Protein 1ZCB (pdb70)

Sequence (318 aa):
ARLVKILLLGAGESGKSTFLKQMRIIHGQDFDQRAREEFRPTIYSNVIKGMRVLVDAREKLHIPWGDNKNQLHGDKLMAFDTRAPMAAQGMVETRVFLQYLPAIRALWEDSGIQNAYDRRREFQLGESVKYFLDNLDKLGVPDYIPSQQDILLARRPTKGIHEYDFEIKNVPFKMVDVGGWFECFDSVTSILFLVSSSEFDQVLMEDRQTNRLTESLNIFETIVNNRVFSNVSIILFLNKTDLLEEKVQVVSIKDYFLEFEGDPHCLRDVQKFLVECFRGKRRDQQPLYHHFTTAINTENIRLVFRDVKDTILHDNLK

B-factor: mean 56.47, std 12.6, range [29.19, 101.01]

Radius of gyration: 20.99 Å; Cα contacts (8 Å, |Δi|>4): 479; chains: 1; bounding box: 66×38×45 Å

Organism: Mus musculus (NCBI:txid10090)

GO terms:
  GO:0007188 adenylate cyclase-modulating G protein-coupled receptor signaling pathway (P, IMP)
  GO:0035556 intracellular signal transduction (P, IDA)
  GO:0005634 nucleus (C, IDA)
  GO:0005737 cytoplasm (C, IDA)
  GO:0030154 cell differentiation (P, IDA)
  GO:0007266 Rho protein signal transduction (P, IDA)
  GO:0008360 regulation of cell shape (P, IDA)
  GO:0001701 in utero embryonic development (P, IGI)
  GO:0003924 GTPase activity (F, TAS)
  GO:0005834 heterotrimeric G-protein complex (C, TAS)
  GO:0007186 G protein-coupled receptor signaling pathway (P, TAS)
  GO:0007189 adenylate cyclase-activating G protein-coupled receptor signaling pathway (P, IGI)
  GO:0008217 regulation of blood pressure (P, IGI)
  GO:0001525 angiogenesis (P, IMP)
  GO:0001569 branching involved in blood vessel morphogenesis (P, IMP)
  GO:0030334 regulation of cell migration (P, IMP)
  GO:0030168 platelet activation (P, IMP)
  GO:0005886 plasma membrane (C, TAS)
  GO:0005515 protein binding (F, IPI)
  GO:0098794 postsynapse (C, IDA)

Nearest PDB structures (foldseek):
  1zcb-assembly1_A  TM=1.003E+00  e=1.416E-58  Mus musculus
  3cx6-assembly1_A  TM=9.635E-01  e=2.643E-49  Mus musculus
  3cx7-assembly1_A  TM=9.583E-01  e=1.160E-48  unclassified
  2ihb-assembly1_A  TM=9.094E-01  e=1.292E-29  Homo sapiens
  2xtz-assembly1_A  TM=8.630E-01  e=1.592E-22  Arabidopsis thaliana

Structure (mmCIF, N/CA/C/O backbone):
data_1ZCB
#
_entry.id   1ZCB
#
_cell.length_a   67.391
_cell.length_b   67.391
_cell.length_c   175.159
_cell.angle_alpha   90.00
_cell.angle_beta   90.00
_cell.angle_gamma   90.00
#
_symmetry.space_group_name_H-M   'P 43 21 2'
#
loop_
_entity.id
_entity.type
_entity.pdbx_description
1 polymer 'G alpha i/13'
2 non-polymer "GUANOSINE-5'-DIPHOSPHATE"
3 water water
#
loop_
_atom_site.group_PDB
_atom_site.id
_atom_site.type_symbol
_atom_site.label_atom_id
_atom_site.label_alt_id
_atom_site.label_comp_id
_atom_site.label_asym_id
_atom_site.label_entity_id
_atom_site.label_seq_id
_atom_site.pdbx_PDB_ins_code
_atom_site.Cartn_x
_atom_site.Cartn_y
_atom_site.Cartn_z
_atom_site.occupancy
_atom_site.B_iso_or_equiv
_atom_site.auth_seq_id
_atom_site.auth_comp_id
_atom_site.auth_asym_id
_atom_site.auth_atom_id
_atom_site.pdbx_PDB_model_num
ATOM 1 N N . ALA A 1 31 ? -55.369 -2.728 36.394 1.00 61.18 46 ALA A N 1
ATOM 2 C CA . ALA A 1 31 ? -56.584 -2.646 35.524 1.00 61.01 46 ALA A CA 1
ATOM 3 C C . ALA A 1 31 ? -56.371 -1.561 34.474 1.00 60.52 46 ALA A C 1
ATOM 4 O O . ALA A 1 31 ? -56.305 -1.843 33.276 1.00 61.19 46 ALA A O 1
ATOM 6 N N . ARG A 1 32 ? -56.256 -0.320 34.938 1.00 59.38 47 ARG A N 1
ATOM 7 C CA . ARG A 1 32 ? -55.861 0.804 34.100 1.00 58.76 47 ARG A CA 1
ATOM 8 C C . ARG A 1 32 ? -54.398 0.657 33.642 1.00 55.73 47 ARG A C 1
ATOM 9 O O . ARG A 1 32 ? -53.981 1.314 32.689 1.00 56.42 47 ARG A O 1
ATOM 17 N N . LEU A 1 33 ? -53.648 -0.231 34.302 1.00 53.13 48 LEU A N 1
ATOM 18 C CA . LEU A 1 33 ? -52.227 -0.479 34.005 1.00 51.53 48 LEU A CA 1
ATOM 19 C C . LEU A 1 33 ? -51.997 -1.195 32.678 1.00 50.15 48 LEU A C 1
ATOM 20 O O . LEU A 1 33 ? -52.464 -2.321 32.469 1.00 49.34 48 LEU A O 1
ATOM 25 N N . VAL A 1 34 ? -51.246 -0.542 31.799 1.00 49.02 49 VAL A N 1
ATOM 26 C CA . VAL A 1 34 ? -50.849 -1.124 30.529 1.00 46.80 49 VAL A CA 1
ATOM 27 C C . VAL A 1 34 ? -49.447 -1.719 30.669 1.00 46.32 49 VAL A C 1
ATOM 28 O O . VAL A 1 34 ? -48.453 -0.987 30.883 1.00 44.74 49 VAL A O 1
ATOM 32 N N . LYS A 1 35 ? -49.363 -3.044 30.551 1.00 44.86 50 LYS A N 1
ATOM 33 C CA . LYS A 1 35 ? -48.072 -3.736 30.603 1.00 45.81 50 LYS A CA 1
ATOM 34 C C . LYS A 1 35 ? -47.521 -4.118 29.238 1.00 43.97 50 LYS A C 1
ATOM 35 O O . LYS A 1 35 ? -48.097 -4.928 28.499 1.00 42.79 50 LYS A O 1
ATOM 41 N N . ILE A 1 36 ? -46.382 -3.535 28.919 1.00 42.82 51 ILE A N 1
ATOM 42 C CA . ILE A 1 36 ? -45.792 -3.704 27.616 1.00 43.79 51 ILE A CA 1
ATOM 43 C C . ILE A 1 36 ? -44.465 -4.422 27.752 1.00 45.15 51 ILE A C 1
ATOM 44 O O . ILE A 1 36 ? -43.573 -3.945 28.451 1.00 45.56 51 ILE A O 1
ATOM 49 N N . LEU A 1 37 ? -44.298 -5.539 27.041 1.00 44.36 52 LEU A N 1
ATOM 50 C CA . LEU A 1 37 ? -42.972 -6.191 26.942 1.00 45.61 52 LEU A CA 1
ATOM 51 C C . LEU A 1 37 ? -42.207 -5.766 25.716 1.00 48.42 52 LEU A C 1
ATOM 52 O O . LEU A 1 37 ? -42.789 -5.747 24.627 1.00 50.66 52 LEU A O 1
ATOM 57 N N . LEU A 1 38 ? -40.897 -5.526 25.864 1.00 46.72 53 LEU A N 1
ATOM 58 C CA . LEU A 1 38 ? -40.004 -5.341 24.701 1.00 46.34 53 LEU A CA 1
ATOM 59 C C . LEU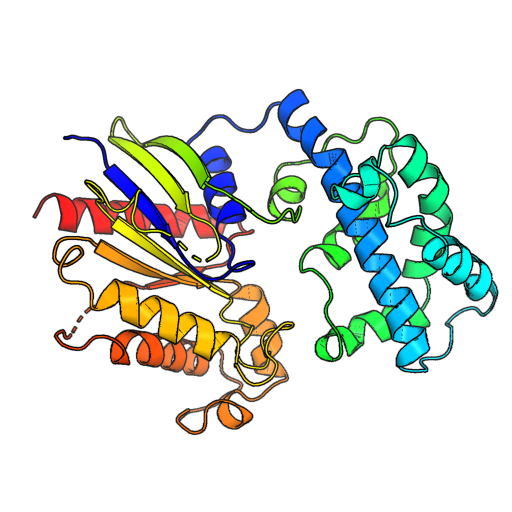 A 1 38 ? -39.191 -6.605 24.459 1.00 46.71 53 LEU A C 1
ATOM 60 O O . LEU A 1 38 ? -38.456 -7.079 25.344 1.00 46.39 53 LEU A O 1
ATOM 65 N N . LEU A 1 39 ? -39.342 -7.142 23.253 1.00 46.78 54 LEU A N 1
ATOM 66 C CA . LEU A 1 39 ? -38.759 -8.431 22.869 1.00 46.08 54 LEU A CA 1
ATOM 67 C C . LEU A 1 39 ? -37.981 -8.197 21.571 1.00 45.79 54 LEU A C 1
ATOM 68 O O . LEU A 1 39 ? -38.203 -7.221 20.875 1.00 45.91 54 LEU A O 1
ATOM 73 N N . GLY A 1 40 ? -37.045 -9.074 21.268 1.00 44.97 55 GLY A N 1
ATOM 74 C CA . GLY A 1 40 ? -36.256 -8.937 20.056 1.00 45.49 55 GLY A CA 1
ATOM 75 C C . GLY A 1 40 ? -34.814 -9.318 20.365 1.00 48.28 55 GLY A C 1
ATOM 76 O O . GLY A 1 40 ? -34.392 -9.295 21.535 1.00 48.71 55 GLY A O 1
ATOM 77 N N . ALA A 1 41 ? -34.050 -9.642 19.326 1.00 45.34 56 ALA A N 1
ATOM 78 C CA . ALA A 1 41 ? -32.722 -10.201 19.507 1.00 47.81 56 ALA A CA 1
ATOM 79 C C . ALA A 1 41 ? -31.836 -9.126 20.138 1.00 47.44 56 ALA A C 1
ATOM 80 O O . ALA A 1 41 ? -32.243 -7.949 20.156 1.00 47.85 56 ALA A O 1
ATOM 82 N N . GLY A 1 42 ? -30.650 -9.478 20.657 1.00 46.30 57 GLY A N 1
ATOM 83 C CA . GLY A 1 42 ? -29.751 -8.425 21.217 1.00 46.58 57 GLY A CA 1
ATOM 84 C C . GLY A 1 42 ? -29.372 -7.406 20.164 1.00 46.46 57 GLY A C 1
ATOM 85 O O . GLY A 1 42 ? -29.352 -7.731 18.981 1.00 46.37 57 GLY A O 1
ATOM 86 N N . GLU A 1 43 ? -29.032 -6.185 20.589 1.00 46.45 58 GLU A N 1
ATOM 87 C CA . GLU A 1 43 ? -28.682 -5.091 19.693 1.00 52.68 58 GLU A CA 1
ATOM 88 C C . GLU A 1 43 ? -29.804 -4.609 18.777 1.00 50.75 58 GLU A C 1
ATOM 89 O O . GLU A 1 43 ? -29.534 -3.869 17.846 1.00 52.03 58 GLU A O 1
ATOM 95 N N . SER A 1 44 ? -31.046 -4.988 19.064 1.00 48.93 59 SER A N 1
ATOM 96 C CA . SER A 1 44 ? -32.176 -4.568 18.237 1.00 47.00 59 SER A CA 1
ATOM 97 C C . SER A 1 44 ? -32.761 -3.218 18.595 1.00 47.39 59 SER A C 1
ATOM 98 O O . SER A 1 44 ? -33.540 -2.680 17.806 1.00 44.29 59 SER A O 1
ATOM 101 N N . GLY A 1 45 ? -32.342 -2.632 19.733 1.00 48.34 60 GLY A N 1
ATOM 102 C CA . GLY A 1 45 ? -32.761 -1.278 20.148 1.00 45.23 60 GLY A CA 1
ATOM 103 C C . GLY A 1 45 ? -33.697 -1.211 21.358 1.00 45.03 60 GLY A C 1
ATOM 104 O O . GLY A 1 45 ? -34.280 -0.202 21.597 1.00 44.57 60 GLY A O 1
ATOM 105 N N . LYS A 1 46 ? -33.805 -2.278 22.139 1.00 44.24 61 LYS A N 1
ATOM 106 C CA . LYS A 1 46 ? -34.717 -2.365 23.295 1.00 42.99 61 LYS A CA 1
ATOM 107 C C . LYS A 1 46 ? -34.334 -1.444 24.443 1.00 43.64 61 LYS A C 1
ATOM 108 O O . LYS A 1 46 ? -35.124 -0.597 24.877 1.00 43.30 61 LYS A O 1
ATOM 114 N N . SER A 1 47 ? -33.119 -1.565 24.931 1.00 43.42 62 SER A N 1
ATOM 115 C CA . SER A 1 47 ? -32.622 -0.573 25.903 1.00 42.78 62 SER A CA 1
ATOM 116 C C . SER A 1 47 ? -32.790 0.856 25.488 1.00 44.19 62 SER A C 1
ATOM 117 O O . SER A 1 47 ? -33.147 1.693 26.329 1.00 43.08 62 SER A O 1
ATOM 121 N N . THR A 1 48 ? -32.501 1.151 24.214 1.00 44.85 63 THR A N 1
ATOM 122 C CA . THR A 1 48 ? -32.621 2.531 23.658 1.00 43.41 63 THR A CA 1
ATOM 123 C C . THR A 1 48 ? -34.071 2.971 23.657 1.00 43.07 63 THR A C 1
ATOM 124 O O . THR A 1 48 ? -34.391 4.124 24.012 1.00 41.06 63 THR A O 1
ATOM 128 N N . PHE A 1 49 ? -34.977 2.074 23.255 1.00 41.19 64 PHE A N 1
ATOM 129 C CA . PHE A 1 49 ? -36.414 2.404 23.360 1.00 43.61 64 PHE A CA 1
ATOM 130 C C . PHE A 1 49 ? -36.876 2.739 24.789 1.00 43.68 64 PHE A C 1
ATOM 131 O O . PHE A 1 49 ? -37.595 3.728 25.010 1.00 44.38 64 PHE A O 1
ATOM 139 N N . LEU A 1 50 ? -36.497 1.926 25.767 1.00 43.04 65 LEU A N 1
ATOM 140 C CA . LEU A 1 50 ? -36.733 2.274 27.190 1.00 43.57 65 LEU A CA 1
ATOM 141 C C . LEU A 1 50 ? -36.159 3.631 27.608 1.00 43.89 65 LEU A C 1
ATOM 142 O O . LEU A 1 50 ? -36.817 4.410 28.312 1.00 45.44 65 LEU A O 1
ATOM 147 N N . LYS A 1 51 ? -34.941 3.952 27.183 1.00 44.54 66 LYS A N 1
ATOM 148 C CA . LYS A 1 51 ? -34.429 5.299 27.482 1.00 43.00 66 LYS A CA 1
ATOM 149 C C . LYS A 1 51 ? -35.295 6.383 26.875 1.00 42.79 66 LYS A C 1
ATOM 150 O O . LYS A 1 51 ? -35.478 7.445 27.490 1.00 43.43 66 LYS A O 1
ATOM 156 N N . GLN A 1 52 ? -35.783 6.174 25.652 1.00 39.94 67 GLN A N 1
ATOM 157 C CA . GLN A 1 52 ? -36.654 7.193 25.017 1.00 42.45 67 GLN A CA 1
ATOM 158 C C . GLN A 1 52 ? -37.936 7.395 25.818 1.00 41.44 67 GLN A C 1
ATOM 159 O O . GLN A 1 52 ? -38.449 8.501 25.911 1.00 45.17 67 GLN A O 1
ATOM 165 N N . MET A 1 53 ? -38.496 6.321 26.380 1.00 42.43 68 MET A N 1
ATOM 166 C CA . MET A 1 53 ? -39.697 6.465 27.240 1.00 42.55 68 MET A CA 1
ATOM 167 C C . MET A 1 53 ? -39.431 7.339 28.444 1.00 41.71 68 MET A C 1
ATOM 168 O O . MET A 1 53 ? -40.235 8.211 28.797 1.00 43.14 68 MET A O 1
ATOM 173 N N . ARG A 1 54 ? -38.297 7.114 29.095 1.00 43.65 69 ARG A N 1
ATOM 174 C CA . ARG A 1 54 ? -37.849 7.991 30.192 1.00 44.68 69 ARG A CA 1
ATOM 175 C C . ARG A 1 54 ? -37.709 9.423 29.723 1.00 45.13 69 ARG A C 1
ATOM 176 O O . ARG A 1 54 ? -38.220 10.370 30.397 1.00 43.54 69 ARG A O 1
ATOM 184 N N . ILE A 1 55 ? -37.059 9.613 28.563 1.00 43.78 70 ILE A N 1
ATOM 185 C CA . ILE A 1 55 ? -36.932 10.983 27.997 1.00 44.47 70 ILE A CA 1
ATOM 186 C C . ILE A 1 55 ? -38.274 11.609 27.673 1.00 45.79 70 ILE A C 1
ATOM 187 O O . ILE A 1 55 ? -38.535 12.753 28.044 1.00 43.92 70 ILE A O 1
ATOM 192 N N . ILE A 1 56 ? -39.133 10.862 26.987 1.00 46.51 71 ILE A N 1
ATOM 193 C CA . ILE A 1 56 ? -40.376 11.433 26.504 1.00 46.36 71 ILE A CA 1
ATOM 194 C C . ILE A 1 56 ? -41.435 11.606 27.595 1.00 47.01 71 ILE A C 1
ATOM 195 O O . ILE A 1 56 ? -42.032 12.698 27.719 1.00 45.17 71 ILE A O 1
ATOM 200 N N . HIS A 1 57 ? -41.635 10.562 28.399 1.00 45.07 72 HIS A N 1
ATOM 201 C CA . HIS A 1 57 ? -42.728 10.540 29.347 1.00 46.12 72 HIS A CA 1
ATOM 202 C C . HIS A 1 57 ? -42.304 10.419 30.800 1.00 48.39 72 HIS A C 1
ATOM 203 O O . HIS A 1 57 ? -43.161 10.443 31.677 1.00 49.07 72 HIS A O 1
ATOM 210 N N . GLY A 1 58 ? -41.004 10.305 31.081 1.00 49.09 73 GLY A N 1
ATOM 211 C CA . GLY A 1 58 ? -40.558 10.136 32.469 1.00 51.44 73 GLY A CA 1
ATOM 212 C C . GLY A 1 58 ? -39.750 11.284 33.007 1.00 55.49 73 GLY A C 1
ATOM 213 O O . GLY A 1 58 ? -39.866 12.416 32.531 1.00 54.21 73 GLY A O 1
ATOM 214 N N . GLN A 1 59 ? -38.933 11.000 34.018 1.00 60.27 74 GLN A N 1
ATOM 215 C CA . GLN A 1 59 ? -37.960 11.972 34.508 1.00 63.60 74 GLN A CA 1
ATOM 216 C C . GLN A 1 59 ? -36.640 11.797 33.758 1.00 66.14 74 GLN A C 1
ATOM 217 O O . GLN A 1 59 ? -35.895 10.825 33.948 1.00 66.10 74 GLN A O 1
ATOM 223 N N . ASP A 1 60 ? -36.379 12.740 32.868 1.00 68.48 75 ASP A N 1
ATOM 224 C CA . ASP A 1 60 ? -35.084 12.885 32.238 1.00 68.86 75 ASP A CA 1
ATOM 225 C C . ASP A 1 60 ? -33.962 12.640 33.231 1.00 68.64 75 ASP A C 1
ATOM 226 O O . ASP A 1 60 ? -34.021 13.097 34.393 1.00 70.07 75 ASP A O 1
ATOM 231 N N . PHE A 1 61 ? -32.934 11.953 32.756 1.00 65.93 76 PHE A N 1
ATOM 232 C CA . PHE A 1 61 ? -31.730 11.704 33.519 1.00 64.37 76 PHE A CA 1
ATOM 233 C C . PHE A 1 61 ? -31.196 13.036 34.091 1.00 66.22 76 PHE A C 1
ATOM 234 O O . PHE A 1 61 ? -30.989 14.003 33.344 1.00 63.99 76 PHE A O 1
ATOM 242 N N . ASP A 1 62 ? -31.023 13.102 35.414 1.00 68.17 77 ASP A N 1
ATOM 243 C CA . ASP A 1 62 ? -30.368 14.265 36.050 1.00 69.48 77 ASP A CA 1
ATOM 244 C C . ASP A 1 62 ? -28.859 14.076 35.961 1.00 69.34 77 ASP A C 1
ATOM 245 O O . ASP A 1 62 ? -28.393 13.001 35.554 1.00 68.90 77 ASP A O 1
ATOM 250 N N . GLN A 1 63 ? -28.102 15.093 36.367 1.00 69.54 78 GLN A N 1
ATOM 251 C CA . GLN A 1 63 ? -26.648 15.102 36.178 1.00 69.26 78 GLN A CA 1
ATOM 252 C C . GLN A 1 63 ? -25.940 13.831 36.670 1.00 70.13 78 GLN A C 1
ATOM 253 O O . GLN A 1 63 ? -25.104 13.279 35.957 1.00 70.42 78 GLN A O 1
ATOM 259 N N . ARG A 1 64 ? -26.292 13.357 37.864 1.00 70.89 79 ARG A N 1
ATOM 260 C CA . ARG A 1 64 ? -25.728 12.108 38.409 1.00 70.98 79 ARG A CA 1
ATOM 261 C C . ARG A 1 64 ? -26.083 10.868 37.573 1.00 70.81 79 ARG A C 1
ATOM 262 O O . ARG A 1 64 ? -25.264 9.944 37.429 1.00 71.70 79 ARG A O 1
ATOM 270 N N . ALA A 1 65 ? -27.301 10.841 37.031 1.00 68.79 80 ALA A N 1
ATOM 271 C CA . ALA A 1 65 ? -27.742 9.733 36.185 1.00 67.18 80 ALA A CA 1
ATOM 272 C C . ALA A 1 65 ? -26.923 9.698 34.891 1.00 64.99 80 ALA A C 1
ATOM 273 O O . ALA A 1 65 ? -26.427 8.649 34.507 1.00 63.46 80 ALA A O 1
ATOM 275 N N . ARG A 1 66 ? -26.775 10.858 34.246 1.00 63.77 81 ARG A N 1
ATOM 276 C CA . ARG A 1 66 ? -25.970 10.984 33.028 1.00 62.53 81 ARG A CA 1
ATOM 277 C C . ARG A 1 66 ? -24.522 10.625 33.273 1.00 61.74 81 ARG A C 1
ATOM 278 O O . ARG A 1 66 ? -23.931 9.912 32.477 1.00 62.01 81 ARG A O 1
ATOM 286 N N . GLU A 1 67 ? -23.962 11.141 34.369 1.00 60.88 82 GLU A N 1
ATOM 287 C CA . GLU A 1 67 ? -22.615 10.805 34.843 1.00 61.28 82 GLU A CA 1
ATOM 288 C C . GLU A 1 67 ? -22.282 9.340 34.801 1.00 60.79 82 GLU A C 1
ATOM 289 O O . GLU A 1 67 ? -21.174 8.966 34.430 1.00 60.48 82 GLU A O 1
ATOM 295 N N . GLU A 1 68 ? -23.244 8.507 35.201 1.00 61.21 83 GLU A N 1
ATOM 296 C CA . GLU A 1 68 ? -23.035 7.064 35.266 1.00 61.39 83 GLU A CA 1
ATOM 297 C C . GLU A 1 68 ? -22.775 6.447 33.900 1.00 57.90 83 GLU A C 1
ATOM 298 O O . GLU A 1 68 ? -22.213 5.349 33.816 1.00 58.43 83 GLU A O 1
ATOM 304 N N . PHE A 1 69 ? -23.141 7.162 32.833 1.00 55.27 84 PHE A N 1
ATOM 305 C CA . PHE A 1 69 ? -22.930 6.655 31.456 1.00 54.14 84 PHE A CA 1
ATOM 306 C C . PHE A 1 69 ? -21.523 6.907 30.913 1.00 52.34 84 PHE A C 1
ATOM 307 O O . PHE A 1 69 ? -21.055 6.226 29.987 1.00 48.74 84 PHE A O 1
ATOM 315 N N . ARG A 1 70 ? -20.857 7.897 31.499 1.00 50.18 85 ARG A N 1
ATOM 316 C CA . ARG A 1 70 ? -19.538 8.286 31.054 1.00 50.96 85 ARG A CA 1
ATOM 317 C C . ARG A 1 70 ? -18.557 7.100 30.882 1.00 51.89 85 ARG A C 1
ATOM 318 O O . ARG A 1 70 ? -17.902 6.983 29.828 1.00 51.20 85 ARG A O 1
ATOM 326 N N . PRO A 1 71 ? -18.429 6.223 31.915 1.00 53.40 86 PRO A N 1
ATOM 327 C CA . PRO A 1 71 ? -17.564 5.029 31.747 1.00 52.79 86 PRO A CA 1
ATOM 328 C C . PRO A 1 71 ? -17.912 4.144 30.557 1.00 51.19 86 PRO A C 1
ATOM 329 O O . PRO A 1 71 ? -17.016 3.626 29.918 1.00 51.39 86 PRO A O 1
ATOM 333 N N . THR A 1 72 ? -19.194 3.960 30.268 1.00 51.13 87 THR A N 1
ATOM 334 C CA . THR A 1 72 ? -19.628 3.155 29.126 1.00 48.74 87 THR A CA 1
ATOM 335 C C . THR A 1 72 ? -19.269 3.803 27.791 1.00 48.36 87 THR A C 1
ATOM 336 O O . THR A 1 72 ? -1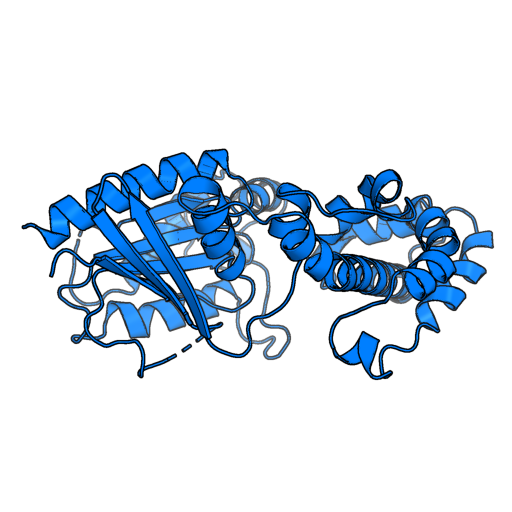8.773 3.143 26.861 1.00 46.27 87 THR A O 1
ATOM 340 N N . ILE A 1 73 ? -19.520 5.116 27.705 1.00 47.76 88 ILE A N 1
ATOM 341 C CA . ILE A 1 73 ? -19.178 5.883 26.519 1.00 46.33 88 ILE A CA 1
ATOM 342 C C . ILE A 1 73 ? -17.691 5.795 26.235 1.00 44.76 88 ILE A C 1
ATOM 343 O O . ILE A 1 73 ? -17.294 5.581 25.091 1.00 45.40 88 ILE A O 1
ATOM 348 N N . TYR A 1 74 ? -16.861 5.918 27.269 1.00 45.66 89 TYR A N 1
ATOM 349 C CA . TYR A 1 74 ? -15.401 5.834 27.086 1.00 45.50 89 TYR A CA 1
ATOM 350 C C . TYR A 1 74 ? -14.983 4.432 26.637 1.00 46.60 89 TYR A C 1
ATOM 351 O O . TYR A 1 74 ? -14.118 4.259 25.768 1.00 47.05 89 TYR A O 1
ATOM 360 N N . SER A 1 75 ? -15.576 3.434 27.263 1.00 47.09 90 SER A N 1
ATOM 361 C CA . SER A 1 75 ? -15.362 2.051 26.838 1.00 47.47 90 SER A CA 1
ATOM 362 C C . SER A 1 75 ? -15.817 1.833 25.373 1.00 46.98 90 SER A C 1
ATOM 363 O O . SER A 1 75 ? -15.069 1.286 24.576 1.00 47.57 90 SER A O 1
ATOM 366 N N . ASN A 1 76 ? -17.003 2.317 25.005 1.00 47.51 91 ASN A N 1
ATOM 367 C CA . ASN A 1 76 ? -17.468 2.224 23.621 1.00 47.04 91 ASN A CA 1
ATOM 368 C C . ASN A 1 76 ? -16.432 2.789 22.640 1.00 47.46 91 ASN A C 1
ATOM 369 O O . ASN A 1 76 ? -16.218 2.227 21.576 1.00 47.62 91 ASN A O 1
ATOM 374 N N . VAL A 1 77 ? -15.806 3.917 22.988 1.00 45.50 92 VAL A N 1
ATOM 375 C CA . VAL A 1 77 ? -14.799 4.565 22.121 1.00 44.88 92 VAL A CA 1
ATOM 376 C C . VAL A 1 77 ? -13.484 3.810 22.048 1.00 45.92 92 VAL A C 1
ATOM 377 O O . VAL A 1 77 ? -12.922 3.592 20.957 1.00 47.51 92 VAL A O 1
ATOM 381 N N . ILE A 1 78 ? -12.946 3.458 23.208 1.00 43.94 93 ILE A N 1
ATOM 382 C CA . ILE A 1 78 ? -11.748 2.641 23.220 1.00 45.66 93 ILE A CA 1
ATOM 383 C C . ILE A 1 78 ? -11.925 1.312 22.425 1.00 46.15 93 ILE A C 1
ATOM 384 O O . ILE A 1 78 ? -11.056 0.962 21.617 1.00 46.41 93 ILE A O 1
ATOM 389 N N . LYS A 1 79 ? -13.050 0.620 22.613 1.00 46.96 94 LYS A N 1
ATOM 390 C CA . LYS A 1 79 ? -13.254 -0.659 21.923 1.00 50.29 94 LYS A CA 1
ATOM 391 C C . LYS A 1 79 ? -13.379 -0.434 20.431 1.00 49.09 94 LYS A C 1
ATOM 392 O O . LYS A 1 79 ? -12.760 -1.144 19.643 1.00 48.96 94 LYS A O 1
ATOM 398 N N . GLY A 1 80 ? -14.144 0.586 20.050 1.00 47.51 95 GLY A N 1
ATOM 399 C CA . GLY A 1 80 ? -14.325 0.929 18.648 1.00 48.30 95 GLY A CA 1
ATOM 400 C C . GLY A 1 80 ? -13.037 1.253 17.922 1.00 49.82 95 GLY A C 1
ATOM 401 O O . GLY A 1 80 ? -12.804 0.756 16.804 1.00 49.18 95 GLY A O 1
ATOM 402 N N . MET A 1 81 ? -12.180 2.070 18.547 1.00 49.02 96 MET A N 1
ATOM 403 C CA . MET A 1 81 ? -10.922 2.388 17.905 1.00 49.45 96 MET A CA 1
ATOM 404 C C . MET A 1 81 ? -10.053 1.139 17.856 1.00 51.14 96 MET A C 1
ATOM 405 O O . MET A 1 81 ? -9.320 0.944 16.891 1.00 51.88 96 MET A O 1
ATOM 410 N N . ARG A 1 82 ? -10.125 0.306 18.896 1.00 52.80 97 ARG A N 1
ATOM 411 C CA . ARG A 1 82 ? -9.367 -0.962 18.931 1.00 55.13 97 ARG A CA 1
ATOM 412 C C . ARG A 1 82 ? -9.716 -1.883 17.749 1.00 56.33 97 ARG A C 1
ATOM 413 O O . ARG A 1 82 ? -8.826 -2.492 17.151 1.00 57.37 97 ARG A O 1
ATOM 421 N N . VAL A 1 83 ? -11.015 -1.971 17.453 1.00 57.46 98 VAL A N 1
ATOM 422 C CA . VAL A 1 83 ? -11.572 -2.694 16.299 1.00 58.98 98 VAL A CA 1
ATOM 423 C C . VAL A 1 83 ? -11.047 -2.084 14.995 1.00 59.23 98 VAL A C 1
ATOM 424 O O . VAL A 1 83 ? -10.665 -2.813 14.077 1.00 59.87 98 VAL A O 1
ATOM 428 N N . LEU A 1 84 ? -10.998 -0.753 14.935 1.00 57.18 99 LEU A N 1
ATOM 429 C CA . LEU A 1 84 ? -10.538 -0.052 13.739 1.00 55.53 99 LEU A CA 1
ATOM 430 C C . LEU A 1 84 ? -9.041 -0.212 13.478 1.00 55.14 99 LEU A C 1
ATOM 431 O O . LEU A 1 84 ? -8.649 -0.376 12.334 1.00 56.38 99 LEU A O 1
ATOM 436 N N . VAL A 1 85 ? -8.219 -0.138 14.521 1.00 53.14 100 VAL A N 1
ATOM 437 C CA . VAL A 1 85 ? -6.786 -0.380 14.378 1.00 55.59 100 VAL A CA 1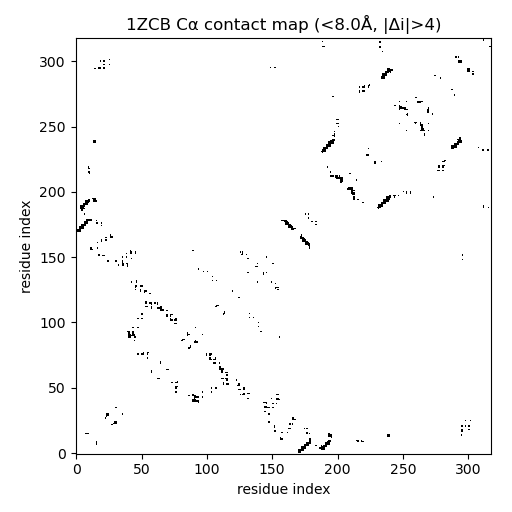
ATOM 438 C C . VAL A 1 85 ? -6.553 -1.841 13.980 1.00 57.39 100 VAL A C 1
ATOM 439 O O . VAL A 1 85 ? -5.698 -2.134 13.138 1.00 59.53 100 VAL A O 1
ATOM 443 N N . ASP A 1 86 ? -7.315 -2.750 14.586 1.00 58.53 101 ASP A N 1
ATOM 444 C CA . ASP A 1 86 ? -7.218 -4.169 14.251 1.00 60.78 101 ASP A CA 1
ATOM 445 C C . ASP A 1 86 ? -7.666 -4.448 12.815 1.00 61.49 101 ASP A C 1
ATOM 446 O O . ASP A 1 86 ? -7.045 -5.249 12.116 1.00 61.07 101 ASP A O 1
ATOM 451 N N . ALA A 1 87 ? -8.743 -3.787 12.388 1.00 62.09 102 ALA A N 1
ATOM 452 C CA . ALA A 1 87 ? -9.223 -3.898 11.017 1.00 63.92 102 ALA A CA 1
ATOM 453 C C . ALA A 1 87 ? -8.159 -3.498 9.996 1.00 65.85 102 ALA A C 1
ATOM 454 O O . ALA A 1 87 ? -7.748 -4.328 9.190 1.00 66.19 102 ALA A O 1
ATOM 456 N N . ARG A 1 88 ? -7.696 -2.247 10.036 1.00 66.96 103 ARG A N 1
ATOM 457 C CA . ARG A 1 88 ? -6.811 -1.746 8.979 1.00 68.24 103 ARG A CA 1
ATOM 458 C C . ARG A 1 88 ? -5.543 -2.603 8.842 1.00 69.80 103 ARG A C 1
ATOM 459 O O . ARG A 1 88 ? -5.001 -2.762 7.748 1.00 69.84 103 ARG A O 1
ATOM 467 N N . GLU A 1 89 ? -5.106 -3.160 9.968 1.00 71.56 104 GLU A N 1
ATOM 468 C CA . GLU A 1 89 ? -4.061 -4.169 10.024 1.00 73.12 104 GLU A CA 1
ATOM 469 C C . GLU A 1 89 ? -4.481 -5.419 9.236 1.00 73.52 104 GLU A C 1
ATOM 470 O O . GLU A 1 89 ? -3.873 -5.748 8.220 1.00 73.99 104 GLU A O 1
ATOM 476 N N . LYS A 1 90 ? -5.535 -6.090 9.697 1.00 73.68 105 LYS A N 1
ATOM 477 C CA . LYS A 1 90 ? -6.010 -7.336 9.086 1.00 74.37 105 LYS A CA 1
ATOM 478 C C . LYS A 1 90 ? -6.567 -7.183 7.673 1.00 74.31 105 LYS A C 1
ATOM 479 O O . LYS A 1 90 ? -6.631 -8.160 6.929 1.00 74.53 105 LYS A O 1
ATOM 485 N N . LEU A 1 91 ? -6.966 -5.966 7.310 1.00 74.10 106 LEU A N 1
ATOM 486 C CA . LEU A 1 91 ? -7.452 -5.678 5.960 1.00 73.86 106 LEU A CA 1
ATOM 487 C C . LEU A 1 91 ? -6.350 -5.073 5.093 1.00 73.67 106 LEU A C 1
ATOM 488 O O . LEU A 1 91 ? -6.567 -4.770 3.916 1.00 73.31 106 LEU A O 1
ATOM 493 N N . HIS A 1 92 ? -5.172 -4.898 5.691 1.00 74.03 107 HIS A N 1
ATOM 494 C CA . HIS A 1 92 ? -3.954 -4.465 4.982 1.00 74.43 107 HIS A CA 1
ATOM 495 C C . HIS A 1 92 ? -4.006 -3.049 4.370 1.00 73.93 107 HIS A C 1
ATOM 496 O O . HIS A 1 92 ? -3.181 -2.704 3.511 1.00 73.84 107 HIS A O 1
ATOM 503 N N . ILE A 1 93 ? -4.961 -2.240 4.829 1.00 72.84 108 ILE A N 1
ATOM 504 C CA . ILE A 1 93 ? -5.042 -0.823 4.457 1.00 72.04 108 ILE A CA 1
ATOM 505 C C . ILE A 1 93 ? -3.792 -0.073 4.954 1.00 71.02 108 ILE A C 1
ATOM 506 O O . ILE A 1 93 ? -3.462 -0.133 6.139 1.00 71.41 108 ILE A O 1
ATOM 511 N N . PRO A 1 94 ? -3.075 0.606 4.040 1.00 69.83 109 PRO A N 1
ATOM 512 C CA . PRO A 1 94 ? -1.897 1.361 4.464 1.00 68.67 109 PRO A CA 1
ATOM 513 C C . PRO A 1 94 ? -2.254 2.551 5.358 1.00 67.32 109 PRO A C 1
ATOM 514 O O . PRO A 1 94 ? -3.308 3.150 5.187 1.00 66.92 109 PRO A O 1
ATOM 518 N N . TRP A 1 95 ? -1.377 2.880 6.303 1.00 66.13 110 TRP A N 1
ATOM 519 C CA . TRP A 1 95 ? -1.554 4.057 7.151 1.00 64.86 110 TRP A CA 1
ATOM 520 C C . TRP A 1 95 ? -1.663 5.344 6.335 1.00 64.37 110 TRP A C 1
ATOM 521 O O . TRP A 1 95 ? -1.051 5.466 5.272 1.00 64.35 110 TRP A O 1
ATOM 532 N N . GLY A 1 96 ? -2.444 6.294 6.841 1.00 63.50 111 GLY A N 1
ATOM 533 C CA . GLY A 1 96 ? -2.438 7.667 6.334 1.00 63.11 111 GLY A CA 1
ATOM 534 C C . GLY A 1 96 ? -1.077 8.313 6.560 1.00 62.47 111 GLY A C 1
ATOM 535 O O . GLY A 1 96 ? -0.314 8.493 5.609 1.00 63.03 111 GLY A O 1
ATOM 536 N N . ASP A 1 97 ? -0.784 8.666 7.815 1.00 61.72 112 ASP A N 1
ATOM 537 C CA . ASP A 1 97 ? 0.562 9.082 8.243 1.00 61.16 112 ASP A CA 1
ATOM 538 C C . ASP A 1 97 ? 1.199 7.932 9.038 1.00 60.96 112 ASP A C 1
ATOM 539 O O . ASP A 1 97 ? 0.690 7.515 10.079 1.00 60.67 112 ASP A O 1
ATOM 544 N N . ASN A 1 98 ? 2.328 7.437 8.543 1.00 61.19 113 ASN A N 1
ATOM 545 C CA . ASN A 1 98 ? 3.023 6.282 9.132 1.00 60.78 113 ASN A CA 1
ATOM 546 C C . ASN A 1 98 ? 3.396 6.395 10.624 1.00 59.89 113 ASN A C 1
ATOM 547 O O . ASN A 1 98 ? 3.609 5.371 11.311 1.00 59.19 113 ASN A O 1
ATOM 552 N N . LYS A 1 99 ? 3.462 7.640 11.114 1.00 59.56 114 LYS A N 1
ATOM 553 C CA . LYS A 1 99 ? 3.695 7.930 12.534 1.00 59.92 114 LYS A CA 1
ATOM 554 C C . LYS A 1 99 ? 2.604 7.387 13.485 1.00 59.88 114 LYS A C 1
ATOM 555 O O . LYS A 1 99 ? 2.821 7.275 14.695 1.00 60.65 114 LYS A O 1
ATOM 561 N N . ASN A 1 100 ? 1.444 7.039 12.932 1.00 58.85 115 ASN A N 1
ATOM 562 C CA . ASN A 1 100 ? 0.302 6.599 13.738 1.00 58.70 115 ASN A CA 1
ATOM 563 C C . ASN A 1 100 ? 0.381 5.145 14.193 1.00 58.84 115 ASN A C 1
ATOM 564 O O . ASN A 1 100 ? -0.387 4.710 15.058 1.00 58.94 115 ASN A O 1
ATOM 569 N N . GLN A 1 101 ? 1.316 4.406 13.599 1.00 59.36 116 GLN A N 1
ATOM 570 C CA . GLN A 1 101 ? 1.662 3.058 14.041 1.00 59.78 116 GLN A CA 1
ATOM 571 C C . GLN A 1 101 ? 1.827 3.007 15.566 1.00 59.48 116 GLN A C 1
ATOM 572 O O . GLN A 1 101 ? 1.244 2.138 16.228 1.00 59.79 116 GLN A O 1
ATOM 578 N N . LEU A 1 102 ? 2.607 3.956 16.094 1.00 59.03 117 LEU A N 1
ATOM 579 C CA . LEU A 1 102 ? 2.832 4.160 17.531 1.00 58.17 117 LEU A CA 1
ATOM 580 C C . LEU A 1 102 ? 1.516 4.215 18.315 1.00 57.94 117 LEU A C 1
ATOM 581 O O . LEU A 1 102 ? 1.385 3.568 19.358 1.00 58.62 117 LEU A O 1
ATOM 586 N N . HIS A 1 103 ? 0.546 4.978 17.810 1.00 55.98 118 HIS A N 1
ATOM 587 C CA . HIS A 1 103 ? -0.734 5.125 18.497 1.00 55.07 118 HIS A CA 1
ATOM 588 C C . HIS A 1 103 ? -1.563 3.849 18.363 1.00 54.52 118 HIS A C 1
ATOM 589 O O . HIS A 1 103 ? -2.267 3.467 19.297 1.00 54.96 118 HIS A O 1
ATOM 596 N N . GLY A 1 104 ? -1.474 3.199 17.203 1.00 53.90 119 GLY A N 1
ATOM 597 C CA . GLY A 1 104 ? -2.104 1.890 16.997 1.00 53.55 119 GLY A CA 1
ATOM 598 C C . GLY A 1 104 ? -1.615 0.892 18.037 1.00 54.08 119 GLY A C 1
ATOM 599 O O . GLY A 1 104 ? -2.415 0.248 18.711 1.00 54.12 119 GLY A O 1
ATOM 600 N N . ASP A 1 105 ? -0.296 0.782 18.179 1.00 53.98 120 ASP A N 1
ATOM 601 C CA . ASP A 1 105 ? 0.315 -0.062 19.212 1.00 55.49 120 ASP A CA 1
ATOM 602 C C . ASP A 1 105 ? -0.130 0.364 20.607 1.00 56.75 120 ASP A C 1
ATOM 603 O O . ASP A 1 105 ? -0.401 -0.488 21.456 1.00 57.09 120 ASP A O 1
ATOM 608 N N . LYS A 1 106 ? -0.180 1.680 20.840 1.00 57.73 121 LYS A N 1
ATOM 609 C CA . LYS A 1 106 ? -0.634 2.245 22.116 1.00 58.29 121 LYS A CA 1
ATOM 610 C C . LYS A 1 106 ? -2.000 1.689 22.512 1.00 58.28 121 LYS A C 1
ATOM 611 O O . LYS A 1 106 ? -2.179 1.282 23.662 1.00 59.06 121 LYS A O 1
ATOM 617 N N . LEU A 1 107 ? -2.937 1.657 21.557 1.00 58.09 122 LEU A N 1
ATOM 618 C CA . LEU A 1 107 ? -4.304 1.193 21.801 1.00 57.35 122 LEU A CA 1
ATOM 619 C C . LEU A 1 107 ? -4.476 -0.317 21.779 1.00 57.73 122 LEU A C 1
ATOM 620 O O . LEU A 1 107 ? -5.347 -0.853 22.469 1.00 56.67 122 LEU A O 1
ATOM 625 N N . MET A 1 108 ? -3.675 -0.995 20.962 1.00 58.62 123 MET A N 1
ATOM 626 C CA . MET A 1 108 ? -3.673 -2.457 20.951 1.00 59.42 123 MET A CA 1
ATOM 627 C C . MET A 1 108 ? -3.122 -3.028 22.257 1.00 58.78 123 MET A C 1
ATOM 628 O O . MET A 1 108 ? -3.431 -4.161 22.612 1.00 58.82 123 MET A O 1
ATOM 633 N N . ALA A 1 109 ? -2.338 -2.225 22.974 1.00 58.25 124 ALA A N 1
ATOM 634 C CA . ALA A 1 109 ? -1.850 -2.585 24.301 1.00 59.11 124 ALA A CA 1
ATOM 635 C C . ALA A 1 109 ? -2.827 -2.257 25.448 1.00 59.88 124 ALA A C 1
ATOM 636 O O . ALA A 1 109 ? -2.535 -2.547 26.603 1.00 60.09 124 ALA A O 1
ATOM 638 N N . PHE A 1 110 ? -3.973 -1.651 25.142 1.00 60.64 125 PHE A N 1
ATOM 639 C CA . PHE A 1 110 ? -5.011 -1.438 26.152 1.00 61.38 125 PHE A CA 1
ATOM 640 C C . PHE A 1 110 ? -5.404 -2.775 26.803 1.00 63.46 125 PHE A C 1
ATOM 641 O O . PHE A 1 110 ? -5.803 -3.722 26.119 1.00 61.79 125 PHE A O 1
ATOM 649 N N . ASP A 1 111 ? -5.292 -2.837 28.128 1.00 66.73 126 ASP A N 1
ATOM 650 C CA . ASP A 1 111 ? -5.657 -4.036 28.885 1.00 69.99 126 ASP A CA 1
ATOM 651 C C . ASP A 1 111 ? -7.177 -4.255 28.965 1.00 71.68 126 ASP A C 1
ATOM 652 O O . ASP A 1 111 ? -7.831 -3.796 29.901 1.00 71.50 126 ASP A O 1
ATOM 657 N N . THR A 1 112 ? -7.724 -4.965 27.979 1.00 74.32 127 THR A N 1
ATOM 658 C CA . THR A 1 112 ? -9.137 -5.373 27.970 1.00 78.05 127 THR A CA 1
ATOM 659 C C . THR A 1 112 ? -9.533 -6.236 29.179 1.00 79.40 127 THR A C 1
ATOM 660 O O . THR A 1 112 ? -10.648 -6.123 29.690 1.00 80.39 127 THR A O 1
ATOM 664 N N . ARG A 1 113 ? -8.605 -7.080 29.620 1.00 80.71 128 ARG A N 1
ATOM 665 C CA . ARG A 1 113 ? -8.806 -8.049 30.707 1.00 81.60 128 ARG A CA 1
ATOM 666 C C . ARG A 1 113 ? -9.141 -7.432 32.072 1.00 82.03 128 ARG A C 1
ATOM 667 O O . ARG A 1 113 ? -9.943 -7.991 32.825 1.00 82.57 128 ARG A O 1
ATOM 675 N N . ALA A 1 114 ? -8.517 -6.296 32.381 1.00 82.03 129 ALA A N 1
ATOM 676 C CA . ALA A 1 114 ? -8.627 -5.634 33.694 1.00 82.22 129 ALA A CA 1
ATOM 677 C C . ALA A 1 114 ? -10.067 -5.485 34.231 1.00 82.00 129 ALA A C 1
ATOM 678 O O . ALA A 1 114 ? -11.008 -5.389 33.437 1.00 81.55 129 ALA A O 1
ATOM 680 N N . PRO A 1 115 ? -10.233 -5.476 35.580 1.00 82.10 130 PRO A N 1
ATOM 681 C CA . PRO A 1 115 ? -11.519 -5.347 36.291 1.00 82.09 130 PRO A CA 1
ATOM 682 C C . PRO A 1 115 ? -12.540 -4.377 35.671 1.00 81.64 130 PRO A C 1
ATOM 683 O O . PRO A 1 115 ? -13.660 -4.790 35.349 1.00 81.45 130 PRO A O 1
ATOM 687 N N . MET A 1 116 ? -12.151 -3.111 35.510 1.00 81.20 131 MET A N 1
ATOM 688 C CA . MET A 1 116 ? -13.046 -2.074 34.982 1.00 80.41 131 MET A CA 1
ATOM 689 C C . MET A 1 116 ? -13.381 -2.299 33.497 1.00 78.96 131 MET A C 1
ATOM 690 O O . MET A 1 116 ? -14.563 -2.284 33.111 1.00 78.53 131 MET A O 1
ATOM 695 N N . ALA A 1 117 ? -12.336 -2.522 32.689 1.00 77.08 132 ALA A N 1
ATOM 696 C CA . ALA A 1 117 ? -12.447 -2.698 31.230 1.00 75.22 132 ALA A CA 1
ATOM 697 C C . ALA A 1 117 ? -13.235 -3.932 30.825 1.00 74.29 132 ALA A C 1
ATOM 698 O O . ALA A 1 117 ? -13.937 -3.918 29.813 1.00 72.98 132 ALA A O 1
ATOM 700 N N . ALA A 1 118 ? -13.095 -5.000 31.612 1.00 74.00 133 ALA A N 1
ATOM 701 C CA . ALA A 1 118 ? -13.848 -6.236 31.400 1.00 74.01 133 ALA A CA 1
ATOM 702 C C . ALA A 1 118 ? -15.337 -6.012 31.667 1.00 73.44 133 ALA A C 1
ATOM 703 O O . ALA A 1 118 ? -16.184 -6.728 31.139 1.00 73.81 133 ALA A O 1
ATOM 705 N N . GLN A 1 119 ? -15.637 -5.006 32.486 1.00 72.53 134 GLN A N 1
ATOM 706 C CA . GLN A 1 119 ? -17.007 -4.625 32.814 1.00 71.94 134 GLN A CA 1
ATOM 707 C C . GLN A 1 119 ? -17.620 -3.636 31.806 1.00 69.97 134 GLN A C 1
ATOM 708 O O . GLN A 1 119 ? -18.760 -3.183 31.985 1.00 70.25 134 GLN A O 1
ATOM 714 N N . GLY A 1 120 ? -16.871 -3.312 30.751 1.00 67.65 135 GLY A N 1
ATOM 715 C CA . GLY A 1 120 ? -17.317 -2.327 29.759 1.00 66.33 135 GLY A CA 1
ATOM 716 C C . GLY A 1 120 ? -17.345 -0.911 30.335 1.00 64.56 135 GLY A C 1
ATOM 717 O O . GLY A 1 120 ? -18.277 -0.133 30.086 1.00 62.26 135 GLY A O 1
ATOM 718 N N . MET A 1 121 ? -16.320 -0.603 31.124 1.00 63.96 136 MET A N 1
ATOM 719 C CA . MET A 1 121 ? -16.185 0.685 31.783 1.00 65.79 136 MET A CA 1
ATOM 720 C C . MET A 1 121 ? -14.732 1.143 31.787 1.00 62.38 136 MET A C 1
ATOM 721 O O . MET A 1 121 ? -13.821 0.361 32.062 1.00 62.46 136 MET A O 1
ATOM 726 N N . VAL A 1 122 ? -14.533 2.416 31.472 1.00 59.99 137 VAL A N 1
ATOM 727 C CA . VAL A 1 122 ? -13.218 3.049 31.479 1.00 58.98 137 VAL A CA 1
ATOM 728 C C . VAL A 1 122 ? -13.351 4.359 32.259 1.00 59.32 137 VAL A C 1
ATOM 729 O O . VAL A 1 122 ? -14.187 5.197 31.903 1.00 59.77 137 VAL A O 1
ATOM 733 N N . GLU A 1 123 ? -12.556 4.514 33.324 1.00 59.56 138 GLU A N 1
ATOM 734 C CA . GLU A 1 123 ? -12.490 5.749 34.127 1.00 59.63 138 GLU A CA 1
ATOM 735 C C . GLU A 1 123 ? -11.988 6.920 33.288 1.00 57.77 138 GLU A C 1
ATOM 736 O O . GLU A 1 123 ? -11.214 6.714 32.347 1.00 56.88 138 GLU A O 1
ATOM 742 N N . THR A 1 124 ? -12.405 8.138 33.650 1.00 56.76 139 THR A N 1
ATOM 743 C CA . THR A 1 124 ? -11.955 9.365 32.973 1.00 56.54 139 THR A CA 1
ATOM 744 C C . THR A 1 124 ? -10.438 9.443 32.825 1.00 56.35 139 THR A C 1
ATOM 745 O O . THR A 1 124 ? -9.954 9.660 31.720 1.00 56.81 139 THR A O 1
ATOM 749 N N . ARG A 1 125 ? -9.697 9.265 33.923 1.00 55.93 140 ARG A N 1
ATOM 750 C CA . ARG A 1 125 ? -8.239 9.435 33.896 1.00 57.14 140 ARG A CA 1
ATOM 751 C C . ARG A 1 125 ? -7.571 8.480 32.918 1.00 55.48 140 ARG A C 1
ATOM 752 O O . ARG A 1 125 ? -6.617 8.849 32.236 1.00 54.95 140 ARG A O 1
ATOM 760 N N . VAL A 1 126 ? -8.095 7.258 32.847 1.00 54.34 141 VAL A N 1
ATOM 761 C CA . VAL A 1 126 ? -7.649 6.251 31.881 1.00 53.17 141 VAL A CA 1
ATOM 762 C C . VAL A 1 126 ? -7.942 6.667 30.424 1.00 50.88 141 VAL A C 1
ATOM 763 O O . VAL A 1 126 ? -7.063 6.579 29.562 1.00 50.20 141 VAL A O 1
ATOM 767 N N . PHE A 1 127 ? -9.168 7.123 30.163 1.00 49.46 142 PHE A N 1
ATOM 768 C CA . PHE A 1 127 ? -9.565 7.601 28.831 1.00 47.79 142 PHE A CA 1
ATOM 769 C C . PHE A 1 127 ? -8.692 8.754 28.326 1.00 46.83 142 PHE A C 1
ATOM 770 O O . PHE A 1 127 ? -8.299 8.778 27.160 1.00 45.15 142 PHE A O 1
ATOM 778 N N . LEU A 1 128 ? -8.394 9.698 29.212 1.00 47.90 143 LEU A N 1
ATOM 779 C CA . LEU A 1 128 ? -7.593 10.880 28.860 1.00 49.03 143 LEU A CA 1
ATOM 780 C C . LEU A 1 128 ? -6.136 10.521 28.548 1.00 50.50 143 LEU A C 1
ATOM 781 O O . LEU A 1 128 ? -5.443 11.246 27.823 1.00 51.90 143 LEU A O 1
ATOM 786 N N . GLN A 1 129 ? -5.679 9.406 29.112 1.00 51.35 144 GLN A N 1
ATOM 787 C CA . GLN A 1 129 ? -4.365 8.835 28.802 1.00 53.04 144 GLN A CA 1
ATOM 788 C C . GLN A 1 129 ? -4.313 8.345 27.351 1.00 51.06 144 GLN A C 1
ATOM 789 O O . GLN A 1 129 ? -3.277 8.430 26.701 1.00 50.01 144 GLN A O 1
ATOM 795 N N . TYR A 1 130 ? -5.444 7.842 26.854 1.00 49.83 145 TYR A N 1
ATOM 796 C CA . TYR A 1 130 ? -5.547 7.316 25.487 1.00 49.82 145 TYR A CA 1
ATOM 797 C C . TYR A 1 130 ? -6.041 8.333 24.465 1.00 48.26 145 TYR A C 1
ATOM 798 O O . TYR A 1 130 ? -5.790 8.177 23.264 1.00 47.30 145 TYR A O 1
ATOM 807 N N . LEU A 1 131 ? -6.737 9.367 24.938 1.00 45.93 146 LEU A N 1
ATOM 808 C CA . LEU A 1 131 ? -7.395 10.314 24.034 1.00 46.81 146 LEU A CA 1
ATOM 809 C C . LEU A 1 131 ? -6.476 10.861 22.915 1.00 46.41 146 LEU A C 1
ATOM 810 O O . LEU A 1 131 ? -6.892 10.882 21.762 1.00 46.66 146 LEU A O 1
ATOM 815 N N . PRO A 1 132 ? -5.237 11.279 23.242 1.00 47.66 147 PRO A N 1
ATOM 816 C CA . PRO A 1 132 ? -4.342 11.743 22.169 1.00 48.60 147 PRO A CA 1
ATOM 817 C C . PRO A 1 132 ? -4.091 10.708 21.061 1.00 49.45 147 PRO A C 1
ATOM 818 O O . PRO A 1 132 ? -4.120 11.066 19.877 1.00 50.12 147 PRO A O 1
ATOM 822 N N . ALA A 1 133 ? -3.847 9.447 21.436 1.00 49.65 148 ALA A N 1
ATOM 823 C CA . ALA A 1 133 ? -3.742 8.348 20.457 1.00 48.03 148 ALA A CA 1
ATOM 824 C C . ALA A 1 133 ? -5.026 8.183 19.678 1.00 46.44 148 ALA A C 1
ATOM 825 O O . ALA A 1 133 ? -5.001 8.076 18.458 1.00 47.22 148 ALA A O 1
ATOM 827 N N . ILE A 1 134 ? -6.156 8.169 20.373 1.00 46.06 149 ILE A N 1
ATOM 828 C CA . ILE A 1 134 ? -7.457 8.008 19.707 1.00 44.71 149 ILE A CA 1
ATOM 829 C C . ILE A 1 134 ? -7.706 9.124 18.689 1.00 46.14 149 ILE A C 1
ATOM 830 O O . ILE A 1 134 ? -8.119 8.863 17.553 1.00 44.84 149 ILE A O 1
ATOM 835 N N . ARG A 1 135 ? -7.451 10.367 19.114 1.00 46.52 150 ARG A N 1
ATOM 836 C CA . ARG A 1 135 ? -7.701 11.539 18.300 1.00 48.16 150 ARG A CA 1
ATOM 837 C C . ARG A 1 135 ? -6.825 11.475 17.031 1.00 49.15 150 ARG A C 1
ATOM 838 O O . ARG A 1 135 ? -7.338 11.594 15.917 1.00 49.83 150 ARG A O 1
ATOM 846 N N . ALA A 1 136 ? -5.523 11.259 17.205 1.00 50.44 151 ALA A N 1
ATOM 847 C CA . ALA A 1 136 ? -4.597 11.070 16.073 1.00 50.43 151 ALA A CA 1
ATOM 848 C C . ALA A 1 136 ? -5.013 9.919 15.141 1.00 50.94 151 ALA A C 1
ATOM 849 O O . ALA A 1 136 ? -4.981 10.067 13.924 1.00 51.87 151 ALA A O 1
ATOM 851 N N . LEU A 1 137 ? -5.434 8.791 15.703 1.00 50.18 152 LEU A N 1
ATOM 852 C CA . LEU A 1 137 ? -5.899 7.665 14.879 1.00 51.63 152 LEU A CA 1
ATOM 853 C C . LEU A 1 137 ? -7.161 7.951 14.052 1.00 51.95 152 LEU A C 1
ATOM 854 O O . LEU A 1 137 ? -7.257 7.521 12.908 1.00 51.87 152 LEU A O 1
ATOM 859 N N . TRP A 1 138 ? -8.125 8.674 14.615 1.00 52.75 153 TRP A N 1
ATOM 860 C CA . TRP A 1 138 ? -9.359 8.986 13.875 1.00 53.44 153 TRP A CA 1
ATOM 861 C C . TRP A 1 138 ? -9.080 10.012 12.767 1.00 55.35 153 TRP A C 1
ATOM 862 O O . TRP A 1 138 ? -9.761 10.027 11.741 1.00 56.30 153 TRP A O 1
ATOM 873 N N . GLU A 1 139 ? -8.057 10.837 12.973 1.00 56.73 154 GLU A N 1
ATOM 874 C CA . GLU A 1 139 ? -7.583 11.773 11.956 1.00 59.26 154 GLU A CA 1
ATOM 875 C C . GLU A 1 139 ? -6.942 11.048 10.757 1.00 58.73 154 GLU A C 1
ATOM 876 O O . GLU A 1 139 ? -6.889 11.594 9.652 1.00 59.98 154 GLU A O 1
ATOM 882 N N . ASP A 1 140 ? -6.449 9.833 10.983 1.00 57.16 155 ASP A N 1
ATOM 883 C CA . ASP A 1 140 ? -5.752 9.069 9.949 1.00 55.63 155 ASP A CA 1
ATOM 884 C C . ASP A 1 140 ? -6.647 8.597 8.805 1.00 56.07 155 ASP A C 1
ATOM 885 O O . ASP A 1 140 ? -7.713 8.010 9.033 1.00 58.18 155 ASP A O 1
ATOM 890 N N . SER A 1 141 ? -6.191 8.828 7.575 1.00 56.05 156 SER A N 1
ATOM 891 C CA 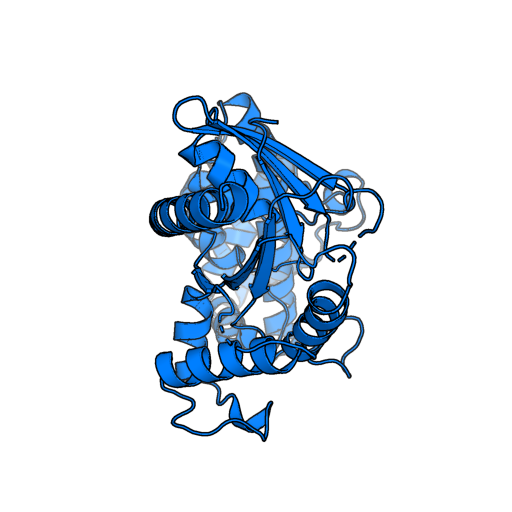. SER A 1 141 ? -6.921 8.438 6.370 1.00 56.67 156 SER A CA 1
ATOM 892 C C . SER A 1 141 ? -7.030 6.913 6.238 1.00 57.93 156 SER A C 1
ATOM 893 O O . SER A 1 141 ? -8.001 6.405 5.665 1.00 58.16 156 SER A O 1
ATOM 896 N N . GLY A 1 142 ? -6.047 6.197 6.792 1.00 59.03 157 GLY A N 1
ATOM 897 C CA . GLY A 1 142 ? -6.038 4.723 6.801 1.00 60.52 157 GLY A CA 1
ATOM 898 C C . GLY A 1 142 ? -7.115 4.165 7.714 1.00 61.40 157 GLY A C 1
ATOM 899 O O . GLY A 1 142 ? -7.842 3.243 7.342 1.00 61.92 157 GLY A O 1
ATOM 900 N N . ILE A 1 143 ? -7.212 4.739 8.913 1.00 62.14 158 ILE A N 1
ATOM 901 C CA . ILE A 1 143 ? -8.302 4.455 9.854 1.00 61.28 158 ILE A CA 1
ATOM 902 C C . ILE A 1 143 ? -9.665 4.885 9.285 1.00 62.41 158 ILE A C 1
ATOM 903 O O . ILE A 1 143 ? -10.636 4.138 9.413 1.00 62.48 158 ILE A O 1
ATOM 908 N N . GLN A 1 144 ? -9.741 6.055 8.645 1.00 62.79 159 GLN A N 1
ATOM 909 C CA . GLN A 1 144 ? -10.977 6.466 7.937 1.00 63.58 159 GLN A CA 1
ATOM 910 C C . GLN A 1 144 ? -11.386 5.465 6.847 1.00 63.96 159 GLN A C 1
ATOM 911 O O . GLN A 1 144 ? -12.576 5.140 6.693 1.00 64.07 159 GLN A O 1
ATOM 917 N N . ASN A 1 145 ? -10.391 4.979 6.105 1.00 64.88 160 ASN A N 1
ATOM 918 C CA . ASN A 1 145 ? -10.575 3.906 5.132 1.00 65.93 160 ASN A CA 1
ATOM 919 C C . ASN A 1 145 ? -11.083 2.639 5.760 1.00 66.18 160 ASN A C 1
ATOM 920 O O . ASN A 1 145 ? -12.055 2.068 5.269 1.00 67.02 160 ASN A O 1
ATOM 925 N N . ALA A 1 146 ? -10.432 2.207 6.844 1.00 65.53 161 ALA A N 1
ATOM 926 C CA . ALA A 1 146 ? -10.903 1.050 7.612 1.00 65.79 161 ALA A CA 1
ATOM 927 C C . ALA A 1 146 ? -12.364 1.238 7.983 1.00 65.49 161 ALA A C 1
ATOM 928 O O . ALA A 1 146 ? -13.188 0.335 7.802 1.00 66.05 161 ALA A O 1
ATOM 930 N N . TYR A 1 147 ? -12.688 2.428 8.484 1.00 65.95 162 TYR A N 1
ATOM 931 C CA . TYR A 1 147 ? -14.057 2.724 8.885 1.00 66.01 162 TYR A CA 1
ATOM 932 C C . TYR A 1 147 ? -15.031 2.521 7.717 1.00 67.31 162 TYR A C 1
ATOM 933 O O . TYR A 1 147 ? -16.116 1.967 7.907 1.00 67.92 162 TYR A O 1
ATOM 942 N N . ASP A 1 148 ? -14.640 2.952 6.516 1.00 68.95 163 ASP A N 1
ATOM 943 C CA . ASP A 1 148 ? -15.511 2.852 5.333 1.00 70.55 163 ASP A CA 1
ATOM 944 C C . ASP A 1 148 ? -15.794 1.401 4.944 1.00 71.62 163 ASP A C 1
ATOM 945 O O . ASP A 1 148 ? -16.856 1.087 4.405 1.00 71.37 163 ASP A O 1
ATOM 950 N N . ARG A 1 149 ? -14.846 0.516 5.247 1.00 73.26 164 ARG A N 1
ATOM 951 C CA . ARG A 1 149 ? -15.006 -0.908 4.942 1.00 74.11 164 ARG A CA 1
ATOM 952 C C . ARG A 1 149 ? -15.558 -1.702 6.142 1.00 74.56 164 ARG A C 1
ATOM 953 O O . ARG A 1 149 ? -15.275 -2.896 6.299 1.00 74.21 164 ARG A O 1
ATOM 961 N N . ARG A 1 150 ? -16.378 -1.034 6.958 1.00 74.66 165 ARG A N 1
ATOM 962 C CA . ARG A 1 150 ? -16.907 -1.602 8.203 1.00 75.33 165 ARG A CA 1
ATOM 963 C C . ARG A 1 150 ? -17.895 -2.757 7.977 1.00 75.76 165 ARG A C 1
ATOM 964 O O . ARG A 1 150 ? -18.158 -3.550 8.892 1.00 74.76 165 ARG A O 1
ATOM 972 N N . ARG A 1 151 ? -18.444 -2.819 6.762 1.00 76.46 166 ARG A N 1
ATOM 973 C CA . ARG A 1 151 ? -19.232 -3.959 6.286 1.00 76.77 166 ARG A CA 1
ATOM 974 C C . ARG A 1 151 ? -18.470 -5.275 6.504 1.00 75.96 166 ARG A C 1
ATOM 975 O O . ARG A 1 151 ? -19.079 -6.334 6.695 1.00 75.52 166 ARG A O 1
ATOM 983 N N . GLU A 1 152 ? -17.139 -5.173 6.482 1.00 74.11 167 GLU A N 1
ATOM 984 C CA . GLU A 1 152 ? -16.233 -6.321 6.517 1.00 72.98 167 GLU A CA 1
ATOM 985 C C . GLU A 1 152 ? -15.835 -6.784 7.925 1.00 71.86 167 GLU A C 1
ATOM 986 O O . GLU A 1 152 ? -15.067 -7.743 8.055 1.00 73.61 167 GLU A O 1
ATOM 992 N N . PHE A 1 153 ? -16.341 -6.123 8.969 1.00 69.27 168 PHE A N 1
ATOM 993 C CA . PHE A 1 153 ? -16.026 -6.504 10.357 1.00 66.83 168 PHE A CA 1
ATOM 994 C C . PHE A 1 153 ? -17.109 -5.979 11.290 1.00 65.63 168 PHE A C 1
ATOM 995 O O . PHE A 1 153 ? -18.058 -5.367 10.820 1.00 66.49 168 PHE A O 1
ATOM 1003 N N . GLN A 1 154 ? -16.986 -6.218 12.594 1.00 64.02 169 GLN A N 1
ATOM 1004 C CA . GLN A 1 154 ? -18.056 -5.857 13.531 1.00 65.23 169 GLN A CA 1
ATOM 1005 C C . GLN A 1 154 ? -17.763 -4.582 14.367 1.00 61.90 169 GLN A C 1
ATOM 1006 O O . GLN A 1 154 ? -17.064 -4.621 15.383 1.00 61.57 169 GLN A O 1
ATOM 1012 N N . LEU A 1 155 ? -18.315 -3.464 13.926 1.00 60.05 170 LEU A N 1
ATOM 1013 C CA . LEU A 1 155 ? -18.123 -2.165 14.601 1.00 57.41 170 LEU A CA 1
ATOM 1014 C C . LEU A 1 155 ? -19.428 -1.699 15.210 1.00 57.61 170 LEU A C 1
ATOM 1015 O O . LEU A 1 155 ? -20.431 -1.689 14.519 1.00 58.45 170 LEU A O 1
ATOM 1020 N N . GLY A 1 156 ? -19.426 -1.314 16.490 1.00 56.93 171 GLY A N 1
ATOM 1021 C CA . GLY A 1 156 ? -20.658 -0.892 17.194 1.00 57.21 171 GLY A CA 1
ATOM 1022 C C . GLY A 1 156 ? -21.290 0.324 16.549 1.00 58.73 171 GLY A C 1
ATOM 1023 O O . GLY A 1 156 ? -20.594 1.124 15.931 1.00 56.12 171 GLY A O 1
ATOM 1024 N N . GLU A 1 157 ? -22.619 0.455 16.678 1.00 60.94 172 GLU A N 1
ATOM 1025 C CA . GLU A 1 157 ? -23.386 1.522 16.023 1.00 63.73 172 GLU A CA 1
ATOM 1026 C C . GLU A 1 157 ? -22.935 2.911 16.461 1.00 63.53 172 GLU A C 1
ATOM 1027 O O . GLU A 1 157 ? -23.009 3.866 15.687 1.00 66.00 172 GLU A O 1
ATOM 1033 N N . SER A 1 158 ? -22.517 3.024 17.719 1.00 62.48 173 SER A N 1
ATOM 1034 C CA . SER A 1 158 ? -22.194 4.333 18.321 1.00 60.75 173 SER A CA 1
ATOM 1035 C C . SER A 1 158 ? -20.829 4.926 17.984 1.00 57.91 173 SER A C 1
ATOM 1036 O O . SER A 1 158 ? -20.593 6.070 18.295 1.00 56.65 173 SER A O 1
ATOM 1039 N N . VAL A 1 159 ? -19.921 4.145 17.406 1.00 56.71 174 VAL A N 1
ATOM 1040 C CA . VAL A 1 159 ? -18.501 4.531 17.343 1.00 53.71 174 VAL A CA 1
ATOM 1041 C C . VAL A 1 159 ? -18.259 5.867 16.638 1.00 54.32 174 VAL A C 1
ATOM 1042 O O . VAL A 1 159 ? -17.610 6.746 17.205 1.00 51.74 174 VAL A O 1
ATOM 1046 N N . LYS A 1 160 ? -18.784 6.030 15.427 1.00 54.15 175 LYS A N 1
ATOM 1047 C CA . LYS A 1 160 ? -18.505 7.231 14.644 1.00 54.88 175 LYS A CA 1
ATOM 1048 C C . LYS A 1 160 ? -19.110 8.469 15.301 1.00 54.79 175 LYS A C 1
ATOM 1049 O O . LYS A 1 160 ? -18.501 9.546 15.334 1.00 56.40 175 LYS A O 1
ATOM 1055 N N . TYR A 1 161 ? -20.314 8.314 15.829 1.00 53.14 176 TYR A N 1
ATOM 1056 C CA . TYR A 1 161 ? -20.926 9.394 16.602 1.00 52.58 176 TYR A CA 1
ATOM 1057 C C . TYR A 1 161 ? -19.984 9.892 17.707 1.00 50.58 176 TYR A C 1
ATOM 1058 O O . TYR A 1 161 ? -19.770 11.078 17.821 1.00 47.94 176 TYR A O 1
ATOM 1067 N N . PHE A 1 162 ? -19.411 8.992 18.514 1.00 48.25 177 PHE A N 1
ATOM 1068 C CA . PHE A 1 162 ? -18.552 9.438 19.618 1.00 47.31 177 PHE A CA 1
ATOM 1069 C C . PHE A 1 162 ? -17.176 9.878 19.179 1.00 47.86 177 PHE A C 1
ATOM 1070 O O . PHE A 1 162 ? -16.586 10.799 19.780 1.00 48.09 177 PHE A O 1
ATOM 1078 N N . LEU A 1 163 ? -16.638 9.227 18.148 1.00 48.08 178 LEU A N 1
ATOM 1079 C CA . LEU A 1 163 ? -15.343 9.641 17.602 1.00 49.49 178 LEU A CA 1
ATOM 1080 C C . LEU A 1 163 ? -15.412 11.047 17.029 1.00 51.77 178 LEU A C 1
ATOM 1081 O O . LEU A 1 163 ? -14.498 11.840 17.208 1.00 52.19 178 LEU A O 1
ATOM 1086 N N . ASP A 1 164 ? -16.506 11.389 16.375 1.00 53.82 179 ASP A N 1
ATOM 1087 C CA . ASP A 1 164 ? -16.674 12.783 15.926 1.00 54.56 179 ASP A CA 1
ATOM 1088 C C . ASP A 1 164 ? -16.971 13.752 17.043 1.00 55.08 179 ASP A C 1
ATOM 1089 O O . ASP A 1 164 ? -17.043 14.940 16.810 1.00 57.33 179 ASP A O 1
ATOM 1094 N N . ASN A 1 165 ? -17.140 13.245 18.257 1.00 55.04 180 ASN A N 1
ATOM 1095 C CA . ASN A 1 165 ? -17.496 14.077 19.405 1.00 53.64 180 ASN A CA 1
ATOM 1096 C C . ASN A 1 165 ? -16.422 14.086 20.481 1.00 51.72 180 ASN A C 1
ATOM 1097 O O . ASN A 1 165 ? -16.690 14.464 21.640 1.00 51.40 180 ASN A O 1
ATOM 1102 N N . LEU A 1 166 ? -15.205 13.706 20.072 1.00 49.44 181 LEU A N 1
ATOM 1103 C CA . LEU A 1 166 ? -14.036 13.673 20.948 1.00 50.15 181 LEU A CA 1
ATOM 1104 C C . LEU A 1 166 ? -13.733 15.011 21.613 1.00 50.37 181 LEU A C 1
ATOM 1105 O O . LEU A 1 166 ? -13.076 15.038 22.663 1.00 47.51 181 LEU A O 1
ATOM 1110 N N . ASP A 1 167 ? -14.208 16.101 20.998 1.00 50.41 182 ASP A N 1
ATOM 1111 C CA . ASP A 1 167 ? -14.073 17.433 21.588 1.00 53.13 182 ASP A CA 1
ATOM 1112 C C . ASP A 1 167 ? -14.727 17.472 22.959 1.00 51.84 182 ASP A C 1
ATOM 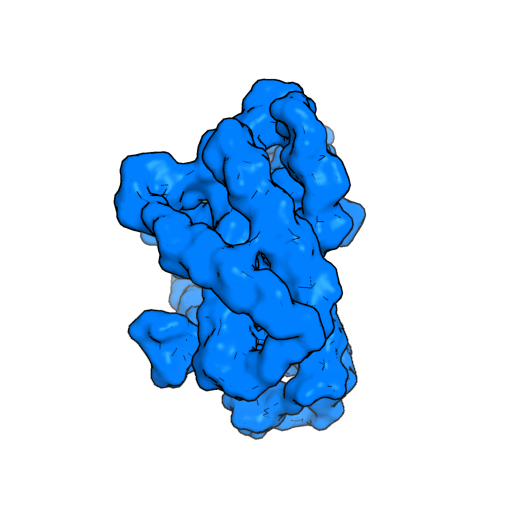1113 O O . ASP A 1 167 ? -14.095 17.849 23.934 1.00 52.57 182 ASP A O 1
ATOM 1118 N N . LYS A 1 168 ? -15.983 17.044 23.021 1.00 49.35 183 LYS A N 1
ATOM 1119 C CA . LYS A 1 168 ? -16.764 17.155 24.250 1.00 49.42 183 LYS A CA 1
ATOM 1120 C C . LYS A 1 168 ? -16.518 16.038 25.270 1.00 49.43 183 LYS A C 1
ATOM 1121 O O . LYS A 1 168 ? -16.513 16.292 26.474 1.00 49.02 183 LYS A O 1
ATOM 1127 N N . LEU A 1 169 ? -16.262 14.815 24.798 1.00 48.97 184 LEU A N 1
ATOM 1128 C CA . LEU A 1 169 ? -15.939 13.710 25.726 1.00 49.01 184 LEU A CA 1
ATOM 1129 C C . LEU A 1 169 ? -14.655 13.983 26.477 1.00 48.16 184 LEU A C 1
ATOM 1130 O O . LEU A 1 169 ? -14.514 13.592 27.630 1.00 47.12 184 LEU A O 1
ATOM 1135 N N . GLY A 1 170 ? -13.724 14.666 25.817 1.00 50.72 185 GLY A N 1
ATOM 1136 C CA . GLY A 1 170 ? -12.421 14.982 26.400 1.00 50.58 185 GLY A CA 1
ATOM 1137 C C . GLY A 1 170 ? -12.340 16.156 27.370 1.00 53.00 185 GLY A C 1
ATOM 1138 O O . GLY A 1 170 ? -11.239 16.499 27.809 1.00 52.08 185 GLY A O 1
ATOM 1139 N N . VAL A 1 171 ? -13.475 16.792 27.697 1.00 54.01 186 VAL A N 1
ATOM 1140 C CA . VAL A 1 171 ? -13.499 17.911 28.676 1.00 54.24 186 VAL A CA 1
ATOM 1141 C C . VAL A 1 171 ? -13.575 17.334 30.092 1.00 55.40 186 VAL A C 1
ATOM 1142 O O . VAL A 1 171 ? -14.427 16.466 30.347 1.00 53.11 186 VAL A O 1
ATOM 1146 N N . PRO A 1 172 ? -12.716 17.816 31.021 1.00 56.19 187 PRO A N 1
ATOM 1147 C CA . PRO A 1 172 ? -12.475 17.027 32.253 1.00 57.61 187 PRO A CA 1
ATOM 1148 C C . PRO A 1 172 ? -13.728 16.573 33.039 1.00 57.91 187 PRO A C 1
ATOM 1149 O O . PRO A 1 172 ? -13.708 15.493 33.635 1.00 58.02 187 PRO A O 1
ATOM 1153 N N . ASP A 1 173 ? -14.779 17.399 33.045 1.00 58.29 188 ASP A N 1
ATOM 1154 C CA . ASP A 1 173 ? -16.061 17.077 33.693 1.00 58.27 188 ASP A CA 1
ATOM 1155 C C . ASP A 1 173 ? -17.169 16.886 32.649 1.00 56.65 188 ASP A C 1
ATOM 1156 O O . ASP A 1 173 ? -18.235 17.517 32.709 1.00 55.63 188 ASP A O 1
ATOM 1161 N N . TYR A 1 174 ? -16.896 16.017 31.682 1.00 54.71 189 TYR A N 1
ATOM 1162 C CA . TYR A 1 174 ? -17.849 15.712 30.627 1.00 52.87 189 TYR A CA 1
ATOM 1163 C C . TYR A 1 174 ? -19.100 15.113 31.251 1.00 53.30 189 TYR A C 1
ATOM 1164 O O . TYR A 1 174 ? -19.016 14.079 31.924 1.00 53.51 189 TYR A O 1
ATOM 1173 N N . ILE A 1 175 ? -20.240 15.787 31.046 1.00 52.86 190 ILE A N 1
ATOM 1174 C CA . ILE A 1 175 ? -21.559 15.232 31.394 1.00 52.58 190 ILE A CA 1
ATOM 1175 C C . ILE A 1 175 ? -22.248 14.776 30.103 1.00 50.82 190 ILE A C 1
ATOM 1176 O O . ILE A 1 175 ? -22.558 15.606 29.237 1.00 51.00 190 ILE A O 1
ATOM 1181 N N . PRO A 1 176 ? -22.452 13.450 29.943 1.00 49.18 191 PRO A N 1
ATOM 1182 C CA . PRO A 1 176 ? -23.203 12.932 28.789 1.00 49.15 191 PRO A CA 1
ATOM 1183 C C . PRO A 1 176 ? -24.548 13.630 28.604 1.00 50.21 191 PRO A C 1
ATOM 1184 O O . PRO A 1 176 ? -25.263 13.871 29.590 1.00 51.18 191 PRO A O 1
ATOM 1188 N N . SER A 1 177 ? -24.867 13.969 27.358 1.00 49.09 192 SER A N 1
ATOM 1189 C CA . SER A 1 177 ? -26.165 14.531 27.012 1.00 50.84 192 SER A CA 1
ATOM 1190 C C . SER A 1 177 ? -27.163 13.397 26.771 1.00 52.11 192 SER A C 1
ATOM 1191 O O . SER A 1 177 ? -26.781 12.218 26.685 1.00 49.59 192 SER A O 1
ATOM 1194 N N . GLN A 1 178 ? -28.431 13.763 26.621 1.00 52.55 193 GLN A N 1
ATOM 1195 C CA . GLN A 1 178 ? -29.474 12.807 26.234 1.00 53.38 193 GLN A CA 1
ATOM 1196 C C . GLN A 1 178 ? -29.122 11.972 25.018 1.00 52.27 193 GLN A C 1
ATOM 1197 O O . GLN A 1 178 ? -29.271 10.765 25.051 1.00 52.54 193 GLN A O 1
ATOM 1203 N N . GLN A 1 179 ? -28.663 12.615 23.952 1.00 51.16 194 GLN A N 1
ATOM 1204 C CA . GLN A 1 179 ? -28.302 11.929 22.718 1.00 50.56 194 GLN A CA 1
ATOM 1205 C C . GLN A 1 179 ? -27.153 10.977 22.930 1.00 50.00 194 GLN A C 1
ATOM 1206 O O . GLN A 1 179 ? -27.147 9.891 22.349 1.00 51.94 194 GLN A O 1
ATOM 1212 N N . ASP A 1 180 ? -26.187 11.362 23.759 1.00 49.52 195 ASP A N 1
ATOM 1213 C CA . ASP A 1 180 ? -25.026 10.521 24.003 1.00 47.68 195 ASP A CA 1
ATOM 1214 C C . ASP A 1 180 ? -25.488 9.261 24.705 1.00 47.00 195 ASP A C 1
ATOM 1215 O O . ASP A 1 180 ? -25.000 8.180 24.412 1.00 49.30 195 ASP A O 1
ATOM 1220 N N . ILE A 1 181 ? -26.377 9.411 25.682 1.00 46.76 196 ILE A N 1
ATOM 1221 C CA . ILE A 1 181 ? -26.901 8.247 26.461 1.00 47.96 196 ILE A CA 1
ATOM 1222 C C . ILE A 1 181 ? -27.680 7.274 25.602 1.00 47.90 196 ILE A C 1
ATOM 1223 O O . ILE A 1 181 ? -27.691 6.056 25.868 1.00 48.82 196 ILE A O 1
ATOM 1228 N N . LEU A 1 182 ? -28.382 7.815 24.605 1.00 48.08 197 LEU A N 1
ATOM 1229 C CA . LEU A 1 182 ? -29.180 6.990 23.666 1.00 47.19 197 LEU A CA 1
ATOM 1230 C C . LEU A 1 182 ? -28.289 6.130 22.798 1.00 46.53 197 LEU A C 1
ATOM 1231 O O . LEU A 1 182 ? -28.627 4.982 22.516 1.00 45.62 197 LEU A O 1
ATOM 1236 N N . LEU A 1 183 ? -27.151 6.695 22.392 1.00 42.52 198 LEU A N 1
ATOM 1237 C CA . LEU A 1 183 ? -26.161 6.019 21.545 1.00 45.60 198 LEU A CA 1
ATOM 1238 C C . LEU A 1 183 ? -25.200 5.107 22.321 1.00 46.93 198 LEU A C 1
ATOM 1239 O O . LEU A 1 183 ? -24.600 4.232 21.715 1.00 49.33 198 LEU A O 1
ATOM 1244 N N . ALA A 1 184 ? -25.045 5.327 23.628 1.00 47.03 199 ALA A N 1
ATOM 1245 C CA . ALA A 1 184 ? -24.176 4.529 24.490 1.00 48.25 199 ALA A CA 1
ATOM 1246 C C . ALA A 1 184 ? -24.625 3.100 24.470 1.00 51.67 199 ALA A C 1
ATOM 1247 O O . ALA A 1 184 ? -25.791 2.833 24.741 1.00 53.36 199 ALA A O 1
ATOM 1249 N N . ARG A 1 185 ? -23.702 2.186 24.159 1.00 52.71 200 ARG A N 1
ATOM 1250 C CA . ARG A 1 185 ? -24.028 0.777 24.016 1.00 54.32 200 ARG A CA 1
ATOM 1251 C C . ARG A 1 185 ? -23.546 0.026 25.244 1.00 55.37 200 ARG A C 1
ATOM 1252 O O . ARG A 1 185 ? -22.352 -0.020 25.558 1.00 52.26 200 ARG A O 1
ATOM 1260 N N . ARG A 1 186 ? -24.506 -0.531 25.959 1.00 57.27 201 ARG A N 1
ATOM 1261 C CA . ARG A 1 186 ? -24.232 -1.540 26.951 1.00 60.22 201 ARG A CA 1
ATOM 1262 C C . ARG A 1 186 ? -25.255 -2.690 26.753 1.00 62.34 201 ARG A C 1
ATOM 1263 O O . ARG A 1 186 ? -26.471 -2.442 26.637 1.00 62.83 201 ARG A O 1
ATOM 1271 N N . PRO A 1 187 ? -24.767 -3.938 26.632 1.00 64.13 202 PRO A N 1
ATOM 1272 C CA . PRO A 1 187 ? -25.704 -5.066 26.532 1.00 64.97 202 PRO A CA 1
ATOM 1273 C C . PRO A 1 187 ? -26.531 -5.320 27.801 1.00 65.73 202 PRO A C 1
ATOM 1274 O O . PRO A 1 187 ? -26.108 -4.984 28.915 1.00 65.01 202 PRO A O 1
ATOM 1278 N N . THR A 1 188 ? -27.714 -5.900 27.601 1.00 67.28 203 THR A N 1
ATOM 1279 C CA . THR A 1 188 ? -28.639 -6.212 28.682 1.00 68.66 203 THR A CA 1
ATOM 1280 C C . THR A 1 188 ? -28.532 -7.698 28.978 1.00 70.24 203 THR A C 1
ATOM 1281 O O . THR A 1 188 ? -28.844 -8.529 28.128 1.00 69.09 203 THR A O 1
ATOM 1285 N N . LYS A 1 189 ? -28.072 -8.018 30.180 1.00 72.34 204 LYS A N 1
ATOM 1286 C CA . LYS A 1 189 ? -27.923 -9.409 30.587 1.00 74.37 204 LYS A CA 1
ATOM 1287 C C . LYS A 1 189 ? -29.207 -9.953 31.240 1.00 74.70 204 LYS A C 1
ATOM 1288 O O . LYS A 1 189 ? -29.590 -11.126 31.040 1.00 74.24 204 LYS A O 1
ATOM 1294 N N . GLY A 1 190 ? -29.873 -9.096 32.015 1.00 73.98 205 GLY A N 1
ATOM 1295 C CA . GLY A 1 190 ? -31.130 -9.482 32.651 1.00 73.83 205 GLY A CA 1
ATOM 1296 C C . GLY A 1 190 ? -32.335 -8.727 32.120 1.00 72.60 205 GLY A C 1
ATOM 1297 O O . GLY A 1 190 ? -32.603 -8.710 30.915 1.00 73.96 205 GLY A O 1
ATOM 1298 N N . ILE A 1 191 ? -33.043 -8.093 33.046 1.00 69.82 206 ILE A N 1
ATOM 1299 C CA . ILE A 1 191 ? -34.338 -7.491 32.807 1.00 66.85 206 ILE A CA 1
ATOM 1300 C C . ILE A 1 191 ? -34.218 -6.012 33.159 1.00 62.82 206 ILE A C 1
ATOM 1301 O O . ILE A 1 191 ? -33.628 -5.684 34.180 1.00 63.82 206 ILE A O 1
ATOM 1306 N N . HIS A 1 192 ? -34.747 -5.127 32.319 1.00 57.72 207 HIS A N 1
ATOM 1307 C CA . HIS A 1 192 ? -34.892 -3.727 32.691 1.00 54.66 207 HIS A CA 1
ATOM 1308 C C . HIS A 1 192 ? -36.361 -3.350 32.688 1.00 50.05 207 HIS A C 1
ATOM 1309 O O . HIS A 1 192 ? -37.156 -3.930 31.945 1.00 48.91 207 HIS A O 1
ATOM 1316 N N . GLU A 1 193 ? -36.712 -2.370 33.513 1.00 45.44 208 GLU A N 1
ATOM 1317 C CA . GLU A 1 193 ? -38.089 -1.893 33.587 1.00 41.60 208 GLU A CA 1
ATOM 1318 C C . GLU A 1 193 ? -38.084 -0.403 33.719 1.00 39.33 208 GLU A C 1
ATOM 1319 O O . GLU A 1 193 ? -37.235 0.164 34.407 1.00 38.97 208 GLU A O 1
ATOM 1325 N N . TYR A 1 194 ? -39.040 0.235 33.060 1.00 38.43 209 TYR A N 1
ATOM 1326 C CA . TYR A 1 194 ? -39.337 1.637 33.310 1.00 39.65 209 TYR A CA 1
ATOM 1327 C C . TYR A 1 194 ? -40.839 1.762 33.386 1.00 41.46 209 TYR A C 1
ATOM 1328 O O . TYR A 1 194 ? -41.551 1.151 32.591 1.00 42.36 209 TYR A O 1
ATOM 1337 N N . ASP A 1 195 ? -41.302 2.537 34.362 1.00 43.43 210 ASP A N 1
ATOM 1338 C CA . ASP A 1 195 ? -42.721 2.735 34.667 1.00 41.95 210 ASP A CA 1
ATOM 1339 C C . ASP A 1 195 ? -43.017 4.216 34.502 1.00 41.60 210 ASP A C 1
ATOM 1340 O O . ASP A 1 195 ? -42.345 5.050 35.114 1.00 41.33 210 ASP A O 1
ATOM 1345 N N . PHE A 1 196 ? -43.985 4.544 33.641 1.00 42.99 211 PHE A N 1
ATOM 1346 C CA . PHE A 1 196 ? -44.315 5.972 33.307 1.00 43.64 211 PHE A CA 1
ATOM 1347 C C . PHE A 1 196 ? -45.826 6.136 33.089 1.00 46.14 211 PHE A C 1
ATOM 1348 O O . PHE A 1 196 ? -46.504 5.168 32.787 1.00 47.38 211 PHE A O 1
ATOM 1356 N N . GLU A 1 197 ? -46.363 7.341 33.255 1.00 48.98 212 GLU A N 1
ATOM 1357 C CA . GLU A 1 197 ? -47.763 7.578 32.876 1.00 53.00 212 GLU A CA 1
ATOM 1358 C C . GLU A 1 197 ? -47.866 8.597 31.752 1.00 53.55 212 GLU A C 1
ATOM 1359 O O . GLU A 1 197 ? -47.002 9.465 31.612 1.00 51.14 212 GLU A O 1
ATOM 1365 N N . ILE A 1 198 ? -48.907 8.443 30.930 1.00 56.05 213 ILE A N 1
ATOM 1366 C CA . ILE A 1 198 ? -49.313 9.468 29.949 1.00 56.33 213 ILE A CA 1
ATOM 1367 C C . ILE A 1 198 ? -50.772 9.821 30.221 1.00 58.09 213 ILE A C 1
ATOM 1368 O O . ILE A 1 198 ? -51.649 8.942 30.178 1.00 58.75 213 ILE A O 1
ATOM 1373 N N . LYS A 1 199 ? -51.011 11.102 30.520 1.00 58.72 214 LYS A N 1
ATOM 1374 C CA . LYS A 1 199 ? -52.341 11.631 30.858 1.00 59.44 214 LYS A CA 1
ATOM 1375 C C . LYS A 1 199 ? -53.093 10.723 31.845 1.00 59.49 214 LYS A C 1
ATOM 1376 O O . LYS A 1 199 ? -54.230 10.312 31.582 1.00 59.57 214 LYS A O 1
ATOM 1382 N N . ASN A 1 200 ? -52.446 10.411 32.972 1.00 59.26 215 ASN A N 1
ATOM 1383 C CA . ASN A 1 200 ? -53.010 9.511 34.001 1.00 58.28 215 ASN A CA 1
ATOM 1384 C C . ASN A 1 200 ? -53.232 8.046 3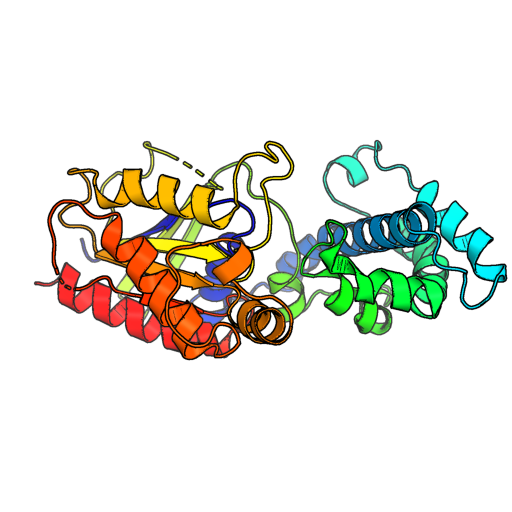3.575 1.00 57.16 215 ASN A C 1
ATOM 1385 O O . ASN A 1 200 ? -53.853 7.269 34.310 1.00 56.55 215 ASN A O 1
ATOM 1390 N N . VAL A 1 201 ? -52.727 7.668 32.399 1.00 55.73 216 VAL A N 1
ATOM 1391 C CA . VAL A 1 201 ? -52.652 6.252 32.024 1.00 54.99 216 VAL A CA 1
ATOM 1392 C C . VAL A 1 201 ? -51.269 5.729 32.449 1.00 53.12 216 VAL A C 1
ATOM 1393 O O . VAL A 1 201 ? -50.242 6.267 31.984 1.00 51.78 216 VAL A O 1
ATOM 1397 N N . PRO A 1 202 ? -51.232 4.723 33.363 1.00 50.75 217 PRO A N 1
ATOM 1398 C CA . PRO A 1 202 ? -49.944 4.200 33.821 1.00 48.80 217 PRO A CA 1
ATOM 1399 C C . PRO A 1 202 ? -49.443 3.055 32.931 1.00 48.67 217 PRO A C 1
ATOM 1400 O O . PRO A 1 202 ? -50.204 2.132 32.632 1.00 48.24 217 PRO A O 1
ATOM 1404 N N . PHE A 1 203 ? -48.176 3.134 32.514 1.00 45.50 218 PHE A N 1
ATOM 1405 C CA . PHE A 1 203 ? -47.514 2.074 31.737 1.00 44.72 218 PHE A CA 1
ATOM 1406 C C . PHE A 1 203 ? -46.415 1.416 32.554 1.00 44.05 218 PHE A C 1
ATOM 1407 O O . PHE A 1 203 ? -45.684 2.113 33.279 1.00 42.10 218 PHE A O 1
ATOM 1415 N N . LYS A 1 204 ? -46.322 0.089 32.436 1.00 41.49 219 LYS A N 1
ATOM 1416 C CA . LYS A 1 204 ? -45.222 -0.699 32.958 1.00 42.09 219 LYS A CA 1
ATOM 1417 C C . LYS A 1 204 ? -44.496 -1.341 31.775 1.00 43.15 219 LYS A C 1
ATOM 1418 O O . LYS A 1 204 ? -45.003 -2.260 31.135 1.00 43.34 219 LYS A O 1
ATOM 1424 N N . MET A 1 205 ? -43.326 -0.823 31.448 1.00 41.68 220 MET A N 1
ATOM 1425 C CA . MET A 1 205 ? -42.643 -1.362 30.296 1.00 44.17 220 MET A CA 1
ATOM 1426 C C . MET A 1 205 ? -41.432 -2.203 30.705 1.00 43.67 220 MET A C 1
ATOM 1427 O O . MET A 1 205 ? -40.548 -1.711 31.389 1.00 42.81 220 MET A O 1
ATOM 1432 N N . VAL A 1 206 ? -41.386 -3.447 30.237 1.00 42.66 221 VAL A N 1
ATOM 1433 C CA . VAL A 1 206 ? -40.338 -4.381 30.640 1.00 44.70 221 VAL A CA 1
ATOM 1434 C C . VAL A 1 206 ? -39.514 -4.882 29.439 1.00 47.53 221 VAL A C 1
ATOM 1435 O O . VAL A 1 206 ? -40.038 -5.520 28.489 1.00 45.32 221 VAL A O 1
ATOM 1439 N N . ASP A 1 207 ? -38.219 -4.598 29.502 1.00 47.41 222 ASP A N 1
ATOM 1440 C CA . ASP A 1 207 ? -37.278 -5.111 28.520 1.00 50.95 222 ASP A CA 1
ATOM 1441 C C . ASP A 1 207 ? -36.710 -6.441 28.988 1.00 54.38 222 ASP A C 1
ATOM 1442 O O . ASP A 1 207 ? -36.009 -6.511 30.002 1.00 53.16 222 ASP A O 1
ATOM 1447 N N . VAL A 1 208 ? -37.081 -7.519 28.296 1.00 58.61 223 VAL A N 1
ATOM 1448 C CA . VAL A 1 208 ? -36.410 -8.794 28.489 1.00 61.00 223 VAL A CA 1
ATOM 1449 C C . VAL A 1 208 ? -35.341 -8.885 27.395 1.00 64.56 223 VAL A C 1
ATOM 1450 O O . VAL A 1 208 ? -35.684 -8.848 26.188 1.00 64.91 223 VAL A O 1
ATOM 1454 N N . GLY A 1 209 ? -34.072 -9.001 27.799 1.00 65.83 224 GLY A N 1
ATOM 1455 C CA . GLY A 1 209 ? -32.940 -9.164 26.868 1.00 68.70 224 GLY A CA 1
ATOM 1456 C C . GLY A 1 209 ? -33.194 -10.116 25.693 1.00 71.18 224 GLY A C 1
ATOM 1457 O O . GLY A 1 209 ? -34.230 -10.789 25.634 1.00 71.36 224 GLY A O 1
ATOM 1458 N N . GLY A 1 210 ? -32.270 -10.171 24.732 1.00 71.67 225 GLY A N 1
ATOM 1459 C CA . GLY A 1 210 ? -32.491 -10.988 23.537 1.00 70.29 225 GLY A CA 1
ATOM 1460 C C . GLY A 1 210 ? -31.533 -12.161 23.432 1.00 71.39 225 GLY A C 1
ATOM 1461 O O . GLY A 1 210 ? -31.049 -12.468 22.336 1.00 71.73 225 GLY A O 1
ATOM 1462 N N . TRP A 1 218 ? -37.398 -16.205 29.321 1.00 86.03 233 TRP A N 1
ATOM 1463 C CA . TRP A 1 218 ? -38.304 -15.195 28.770 1.00 86.08 233 TRP A CA 1
ATOM 1464 C C . TRP A 1 218 ? -39.722 -15.329 29.358 1.00 86.58 233 TRP A C 1
ATOM 1465 O O . TRP A 1 218 ? -40.453 -14.333 29.480 1.00 86.20 233 TRP A O 1
ATOM 1476 N N . PHE A 1 219 ? -40.074 -16.555 29.759 1.00 86.31 234 PHE A N 1
ATOM 1477 C CA . PHE A 1 219 ? -41.452 -16.931 30.115 1.00 86.23 234 PHE A CA 1
ATOM 1478 C C . PHE A 1 219 ? -42.016 -16.387 31.442 1.00 85.31 234 PHE A C 1
ATOM 1479 O O . PHE A 1 219 ? -43.214 -16.522 31.706 1.00 85.71 234 PHE A O 1
ATOM 1487 N N . GLU A 1 220 ? -41.161 -15.776 32.260 1.00 84.14 235 GLU A N 1
ATOM 1488 C CA . GLU A 1 220 ? -41.532 -15.332 33.609 1.00 82.74 235 GLU A CA 1
ATOM 1489 C C . GLU A 1 220 ? -42.258 -13.975 33.660 1.00 81.42 235 GLU A C 1
ATOM 1490 O O . GLU A 1 220 ? -43.047 -13.726 34.586 1.00 80.89 235 GLU A O 1
ATOM 1496 N N . CYS A 1 221 ? -41.978 -13.112 32.672 1.00 79.07 236 CYS A N 1
ATOM 1497 C CA . CYS A 1 221 ? -42.618 -11.789 32.525 1.00 76.47 236 CYS A CA 1
ATOM 1498 C C . CYS A 1 221 ? -43.855 -11.826 31.641 1.00 74.10 236 CYS A C 1
ATOM 1499 O O . CYS A 1 221 ? -44.530 -10.808 31.470 1.00 73.17 236 CYS A O 1
ATOM 1502 N N . PHE A 1 222 ? -44.123 -12.998 31.071 1.00 72.64 237 PHE A N 1
ATOM 1503 C CA . PHE A 1 222 ? -45.265 -13.250 30.184 1.00 71.64 237 PHE A CA 1
ATOM 1504 C C . PHE A 1 222 ? -46.644 -13.050 30.837 1.00 69.52 237 PHE A C 1
ATOM 1505 O O . PHE A 1 222 ? -47.677 -13.149 30.160 1.00 69.19 237 PHE A O 1
ATOM 1513 N N . ASP A 1 223 ? -46.648 -12.758 32.138 1.00 67.34 238 ASP A N 1
ATOM 1514 C CA . ASP A 1 223 ? -47.871 -12.622 32.932 1.00 65.61 238 ASP A CA 1
ATOM 1515 C C . ASP A 1 223 ? -48.560 -11.266 32.810 1.00 62.71 238 ASP A C 1
ATOM 1516 O O . ASP A 1 223 ? -47.918 -10.221 32.979 1.00 63.44 238 ASP A O 1
ATOM 1521 N N . SER A 1 224 ? -49.868 -11.301 32.532 1.00 58.43 239 SER A N 1
ATOM 1522 C CA . SER A 1 224 ? -50.724 -10.110 32.457 1.00 55.42 239 SER A CA 1
ATOM 1523 C C . SER A 1 224 ? -50.222 -9.044 31.461 1.00 52.89 239 SER A C 1
ATOM 1524 O O . SER A 1 224 ? -50.337 -7.840 31.714 1.00 53.16 239 SER A O 1
ATOM 1527 N N . VAL A 1 225 ? -49.669 -9.494 30.338 1.00 49.91 240 VAL A N 1
ATOM 1528 C CA . VAL A 1 225 ? -49.115 -8.600 29.307 1.00 48.68 240 VAL A CA 1
ATOM 1529 C C . VAL A 1 225 ? -50.232 -7.946 28.482 1.00 48.77 240 VAL A C 1
ATOM 1530 O O . VAL A 1 225 ? -51.156 -8.616 28.058 1.00 46.53 240 VAL A O 1
ATOM 1534 N N . THR A 1 226 ? -50.144 -6.639 28.248 1.00 47.94 241 THR A N 1
ATOM 1535 C CA . THR A 1 226 ? -51.150 -5.960 27.417 1.00 48.22 241 THR A CA 1
ATOM 1536 C C . THR A 1 226 ? -50.696 -5.949 25.959 1.00 47.38 241 THR A C 1
ATOM 1537 O O . THR A 1 226 ? -51.457 -6.280 25.046 1.00 47.35 241 THR A O 1
ATOM 1541 N N . SER A 1 227 ? -49.441 -5.565 25.757 1.00 45.17 242 SER A N 1
ATOM 1542 C CA . SER A 1 227 ? -48.891 -5.440 24.431 1.00 44.68 242 SER A CA 1
ATOM 1543 C C . SER A 1 227 ? -47.426 -5.923 24.381 1.00 45.19 242 SER A C 1
ATOM 1544 O O . SER A 1 227 ? -46.702 -5.844 25.373 1.00 44.40 242 SER A O 1
ATOM 1547 N N . ILE A 1 228 ? -47.000 -6.402 23.217 1.00 45.36 243 ILE A N 1
ATOM 1548 C CA . ILE A 1 228 ? -45.603 -6.743 22.957 1.00 45.17 243 ILE A CA 1
ATOM 1549 C C . ILE A 1 228 ? -45.120 -5.866 21.825 1.00 44.26 243 ILE A C 1
ATOM 1550 O O . ILE A 1 228 ? -45.790 -5.800 20.780 1.00 42.58 243 ILE A O 1
ATOM 1555 N N . LEU A 1 229 ? -44.008 -5.127 22.045 1.00 43.57 244 LEU A N 1
ATOM 1556 C CA . LEU A 1 229 ? -43.324 -4.439 20.978 1.00 44.05 244 LEU A CA 1
ATOM 1557 C C . LEU A 1 229 ? -42.134 -5.303 20.568 1.00 44.78 244 LEU A C 1
ATOM 1558 O O . LEU A 1 229 ? -41.292 -5.654 21.399 1.00 46.53 244 LEU A O 1
ATOM 1563 N N . PHE A 1 230 ? -42.099 -5.731 19.310 1.00 44.99 245 PHE A N 1
ATOM 1564 C CA . PHE A 1 230 ? -41.049 -6.671 18.911 1.00 44.00 245 PHE A CA 1
ATOM 1565 C C . PHE A 1 230 ? -40.066 -5.933 18.019 1.00 44.55 245 PHE A C 1
ATOM 1566 O O . PHE A 1 230 ? -40.415 -5.495 16.923 1.00 44.71 245 PHE A O 1
ATOM 1574 N N . LEU A 1 231 ? -38.849 -5.750 18.520 1.00 45.62 246 LEU A N 1
ATOM 1575 C CA . LEU A 1 231 ? -37.837 -4.911 17.852 1.00 43.49 246 LEU A CA 1
ATOM 1576 C C . LEU A 1 231 ? -36.968 -5.734 16.925 1.00 43.71 246 LEU A C 1
ATOM 1577 O O . LEU A 1 231 ? -36.476 -6.807 17.301 1.00 43.94 246 LEU A O 1
ATOM 1582 N N . VAL A 1 232 ? -36.780 -5.229 15.707 1.00 44.60 247 VAL A N 1
ATOM 1583 C CA . VAL A 1 232 ? -35.918 -5.897 14.712 1.00 46.52 247 VAL A CA 1
ATOM 1584 C C . VAL A 1 232 ? -34.866 -4.914 14.203 1.00 45.92 247 VAL A C 1
ATOM 1585 O O . VAL A 1 232 ? -35.192 -3.789 13.877 1.00 44.59 247 VAL A O 1
ATOM 1589 N N . SER A 1 233 ? -33.598 -5.326 14.127 1.00 46.67 248 SER A N 1
ATOM 1590 C CA . SER A 1 233 ? -32.578 -4.469 13.467 1.00 47.37 248 SER A CA 1
ATOM 1591 C C . SER A 1 233 ? -32.787 -4.651 11.957 1.00 47.39 248 SER A C 1
ATOM 1592 O O . SER A 1 233 ? -32.206 -5.553 11.372 1.00 46.77 248 SER A O 1
ATOM 1595 N N . SER A 1 234 ? -33.638 -3.845 11.330 1.00 46.54 249 SER A N 1
ATOM 1596 C CA . SER A 1 234 ? -34.031 -4.128 9.941 1.00 47.55 249 SER A CA 1
ATOM 1597 C C . SER A 1 234 ? -32.868 -4.097 8.917 1.00 49.64 249 SER A C 1
ATOM 1598 O O . SER A 1 234 ? -33.012 -4.622 7.808 1.00 48.63 249 SER A O 1
ATOM 1601 N N . SER A 1 235 ? -31.757 -3.438 9.290 1.00 48.54 250 SER A N 1
ATOM 1602 C CA . SER A 1 235 ? -30.563 -3.254 8.447 1.00 49.55 250 SER A CA 1
ATOM 1603 C C . SER A 1 235 ? -29.569 -4.442 8.486 1.00 53.56 250 SER A C 1
ATOM 1604 O O . SER A 1 235 ? -28.557 -4.374 7.798 1.00 58.36 250 SER A O 1
ATOM 1607 N N . GLU A 1 236 ? -29.863 -5.517 9.249 1.00 50.91 251 GLU A N 1
ATOM 1608 C CA . GLU A 1 236 ? -28.944 -6.639 9.458 1.00 56.10 251 GLU A CA 1
ATOM 1609 C C . GLU A 1 236 ? -29.254 -7.809 8.544 1.00 51.66 251 GLU A C 1
ATOM 1610 O O . GLU A 1 236 ? -28.808 -8.882 8.801 1.00 50.47 251 GLU A O 1
ATOM 1616 N N . PHE A 1 237 ? -30.063 -7.596 7.494 1.00 50.11 252 PHE A N 1
ATOM 1617 C CA . PHE A 1 237 ? -30.441 -8.676 6.566 1.00 46.91 252 PHE A CA 1
ATOM 1618 C C . PHE A 1 237 ? -29.235 -9.324 5.854 1.00 44.83 252 PHE A C 1
ATOM 1619 O O . PHE A 1 237 ? -29.322 -10.465 5.362 1.00 45.54 252 PHE A O 1
ATOM 1627 N N . ASP A 1 238 ? -28.134 -8.605 5.773 1.00 43.00 253 ASP A N 1
ATOM 1628 C CA . ASP A 1 238 ? -26.930 -9.183 5.147 1.00 46.04 253 ASP A CA 1
ATOM 1629 C C . ASP A 1 238 ? -25.870 -9.662 6.149 1.00 49.86 253 ASP A C 1
ATOM 1630 O O . ASP A 1 238 ? -24.730 -9.915 5.743 1.00 49.40 253 ASP A O 1
ATOM 1635 N N . GLN A 1 239 ? -26.230 -9.783 7.431 1.00 50.27 254 GLN A N 1
ATOM 1636 C CA . GLN A 1 239 ? -25.269 -10.181 8.492 1.00 52.07 254 GLN A CA 1
ATOM 1637 C C . GLN A 1 239 ? -25.631 -11.550 9.054 1.00 49.31 254 GLN A C 1
ATOM 1638 O O . GLN A 1 239 ? -26.779 -11.977 8.988 1.00 44.73 254 GLN A O 1
ATOM 1644 N N . VAL A 1 240 ? -24.630 -12.290 9.555 1.00 50.10 255 VAL A N 1
ATOM 1645 C CA . VAL A 1 240 ? -24.854 -13.551 10.247 1.00 50.30 255 VAL A CA 1
ATOM 1646 C C . VAL A 1 240 ? -24.585 -13.350 11.759 1.00 52.14 255 VAL A C 1
ATOM 1647 O O . VAL A 1 240 ? -23.968 -12.374 12.161 1.00 51.04 255 VAL A O 1
ATOM 1651 N N . LEU A 1 241 ? -25.053 -14.266 12.592 1.00 53.05 256 LEU A N 1
ATOM 1652 C CA . LEU A 1 241 ? -24.737 -14.202 14.019 1.00 56.50 256 LEU A CA 1
ATOM 1653 C C . LEU A 1 241 ? -23.268 -14.491 14.211 1.00 57.39 256 LEU A C 1
ATOM 1654 O O . LEU A 1 241 ? -22.770 -15.475 13.657 1.00 54.52 256 LEU A O 1
ATOM 1659 N N . MET A 1 242 ? -22.608 -13.654 15.009 1.00 60.07 257 MET A N 1
ATOM 1660 C CA . MET A 1 242 ? -21.190 -13.775 15.314 1.00 66.21 257 MET A CA 1
ATOM 1661 C C . MET A 1 242 ? -20.836 -15.148 15.899 1.00 64.99 257 MET A C 1
ATOM 1662 O O . MET A 1 242 ? -19.802 -15.719 15.557 1.00 66.29 257 MET A O 1
ATOM 1667 N N . GLU A 1 243 ? -21.730 -15.678 16.734 1.00 65.31 258 GLU A N 1
ATOM 1668 C CA . GLU A 1 243 ? -21.562 -16.977 17.390 1.00 66.73 258 GLU A CA 1
ATOM 1669 C C . GLU A 1 243 ? -22.125 -18.146 16.573 1.00 66.26 258 GLU A C 1
ATOM 1670 O O . GLU A 1 243 ? -22.060 -19.313 17.007 1.00 66.07 258 GLU A O 1
ATOM 1676 N N . ASP A 1 244 ? -22.687 -17.840 15.402 1.00 64.46 259 ASP A N 1
ATOM 1677 C CA . ASP A 1 244 ? -23.315 -18.851 14.570 1.00 65.55 259 ASP A CA 1
ATOM 1678 C C . ASP A 1 244 ? -23.442 -18.310 13.147 1.00 67.13 259 ASP A C 1
ATOM 1679 O O . ASP A 1 244 ? -24.460 -17.722 12.775 1.00 66.75 259 ASP A O 1
ATOM 1684 N N . ARG A 1 245 ? -22.380 -18.495 12.367 1.00 67.52 260 ARG A N 1
ATOM 1685 C CA . ARG A 1 245 ? -22.257 -17.866 11.057 1.00 68.91 260 ARG A CA 1
ATOM 1686 C C . ARG A 1 245 ? -23.173 -18.515 10.036 1.00 67.83 260 ARG A C 1
ATOM 1687 O O . ARG A 1 245 ? -23.347 -18.011 8.930 1.00 68.00 260 ARG A O 1
ATOM 1695 N N . GLN A 1 246 ? -23.780 -19.627 10.428 1.00 67.55 261 GLN A N 1
ATOM 1696 C CA . GLN A 1 246 ? -24.802 -20.280 9.619 1.00 67.59 261 GLN A CA 1
ATOM 1697 C C . GLN A 1 246 ? -26.120 -19.490 9.613 1.00 65.94 261 GLN A C 1
ATOM 1698 O O . GLN A 1 246 ? -26.896 -19.572 8.652 1.00 67.10 261 GLN A O 1
ATOM 1704 N N . THR A 1 247 ? -26.362 -18.719 10.672 1.00 61.24 262 THR A N 1
ATOM 1705 C CA . THR A 1 247 ? -27.654 -18.083 10.850 1.00 59.03 262 THR A CA 1
ATOM 1706 C C . THR A 1 247 ? -27.619 -16.625 10.451 1.00 55.76 262 THR A C 1
ATOM 1707 O O . THR A 1 247 ? -26.815 -15.825 10.969 1.00 56.21 262 THR A O 1
ATOM 1711 N N . ASN A 1 248 ? -28.482 -16.295 9.502 1.00 52.24 263 ASN A N 1
ATOM 1712 C CA . ASN A 1 248 ? -28.701 -14.897 9.132 1.00 49.40 263 ASN A CA 1
ATOM 1713 C C . ASN A 1 248 ? -29.396 -14.225 10.305 1.00 47.24 263 ASN A C 1
ATOM 1714 O O . ASN A 1 248 ? -30.241 -14.856 10.957 1.00 47.74 263 ASN A O 1
ATOM 1719 N N . ARG A 1 249 ? -29.035 -12.968 10.592 1.00 48.21 264 ARG A N 1
ATOM 1720 C CA . ARG A 1 249 ? -29.603 -12.205 11.708 1.00 50.52 264 ARG A CA 1
ATOM 1721 C C . ARG A 1 249 ? -31.080 -11.894 11.559 1.00 51.63 264 ARG A C 1
ATOM 1722 O O . ARG A 1 249 ? -31.782 -11.860 12.564 1.00 49.78 264 ARG A O 1
ATOM 1730 N N . LEU A 1 250 ? -31.542 -11.651 10.326 1.00 49.50 265 LEU A N 1
ATOM 1731 C CA . LEU A 1 250 ? -32.971 -11.493 10.088 1.00 48.93 265 LEU A CA 1
ATOM 1732 C C . LEU A 1 250 ? -33.663 -12.824 10.242 1.00 46.66 265 LEU A C 1
ATOM 1733 O O . LEU A 1 250 ? -34.754 -12.910 10.758 1.00 46.50 265 LEU A O 1
ATOM 1738 N N . THR A 1 251 ? -33.033 -13.883 9.779 1.00 46.10 266 THR A N 1
ATOM 1739 C CA . THR A 1 251 ? -33.609 -15.195 9.964 1.00 47.04 266 THR A CA 1
ATOM 1740 C C . THR A 1 251 ? -33.784 -15.492 11.478 1.00 49.99 266 THR A C 1
ATOM 1741 O O . THR A 1 251 ? -34.812 -16.048 11.901 1.00 49.60 266 THR A O 1
ATOM 1745 N N . GLU A 1 252 ? -32.760 -15.169 12.272 1.00 50.51 267 GLU A N 1
ATOM 1746 C CA . GLU A 1 252 ? -32.818 -15.327 13.734 1.00 51.59 267 GLU A CA 1
ATOM 1747 C C . GLU A 1 252 ? -33.973 -14.511 14.329 1.00 49.77 267 GLU A C 1
ATOM 1748 O O . GLU A 1 252 ? -34.711 -14.994 15.170 1.00 49.37 267 GLU A O 1
ATOM 1754 N N . SER A 1 253 ? -34.130 -13.265 13.905 1.00 48.17 268 SER A N 1
ATOM 1755 C CA . SER A 1 253 ? -35.274 -12.480 14.334 1.00 47.70 268 SER A CA 1
ATOM 1756 C C . SER A 1 253 ? -36.637 -13.089 13.934 1.00 48.41 268 SER A C 1
ATOM 1757 O O . SER A 1 253 ? -37.581 -13.192 14.754 1.00 48.64 268 SER A O 1
ATOM 1760 N N . LEU A 1 254 ? -36.745 -13.569 12.699 1.00 48.31 269 LEU A N 1
ATOM 1761 C CA . LEU A 1 254 ? -37.994 -14.147 12.229 1.00 46.05 269 LEU A CA 1
ATOM 1762 C C . LEU A 1 254 ? -38.379 -15.372 13.029 1.00 48.76 269 LEU A C 1
ATOM 1763 O O . LEU A 1 254 ? -39.566 -15.617 13.278 1.00 46.15 269 LEU A O 1
ATOM 1768 N N . ASN A 1 255 ? -37.382 -16.153 13.424 1.00 48.72 270 ASN A N 1
ATOM 1769 C CA . ASN A 1 255 ? -37.656 -17.387 14.164 1.00 50.01 270 ASN A CA 1
ATOM 1770 C C . ASN A 1 255 ? -38.085 -17.085 15.594 1.00 49.30 270 ASN A C 1
ATOM 1771 O O . ASN A 1 255 ? -39.006 -17.709 16.092 1.00 49.42 270 ASN A O 1
ATOM 1776 N N . ILE A 1 256 ? -37.484 -16.067 16.213 1.00 50.50 271 ILE A N 1
ATOM 1777 C CA . ILE A 1 256 ? -37.913 -15.644 17.533 1.00 50.68 271 ILE A CA 1
ATOM 1778 C C . ILE A 1 256 ? -39.338 -15.143 17.458 1.00 51.77 271 ILE A C 1
ATOM 1779 O O . ILE A 1 256 ? -40.180 -15.534 18.255 1.00 53.05 271 ILE A O 1
ATOM 1784 N N . PHE A 1 257 ? -39.618 -14.280 16.487 1.00 49.80 272 PHE A N 1
ATOM 1785 C CA . PHE A 1 257 ? -40.945 -13.764 16.313 1.00 47.37 272 PHE A CA 1
ATOM 1786 C C . PHE A 1 257 ? -41.959 -14.872 16.157 1.00 47.66 272 PHE A C 1
ATOM 1787 O O . PHE A 1 257 ? -43.045 -14.766 16.708 1.00 47.53 272 PHE A O 1
ATOM 1795 N N . GLU A 1 258 ? -41.619 -15.912 15.390 1.00 46.85 273 GLU A N 1
ATOM 1796 C CA . GLU A 1 258 ? -42.545 -17.023 15.123 1.00 47.15 273 GLU A CA 1
ATOM 1797 C C . GLU A 1 258 ? -43.056 -17.701 16.413 1.00 48.03 273 GLU A C 1
ATOM 1798 O O . GLU A 1 258 ? -44.245 -18.069 16.499 1.00 47.79 273 GLU A O 1
ATOM 1804 N N . THR A 1 259 ? -42.152 -17.898 17.380 1.00 49.21 274 THR A N 1
ATOM 1805 C CA . THR A 1 259 ? -42.451 -18.568 18.661 1.00 50.20 274 THR A CA 1
ATOM 1806 C C . THR A 1 259 ? -43.377 -17.682 19.506 1.00 50.10 274 THR A C 1
ATOM 1807 O O . THR A 1 259 ? -44.204 -18.172 20.265 1.00 49.06 274 THR A O 1
ATOM 1811 N N . ILE A 1 260 ? -43.228 -16.364 19.398 1.00 47.64 275 ILE A N 1
ATOM 1812 C CA . ILE A 1 260 ? -44.090 -15.444 20.132 1.00 47.69 275 ILE A CA 1
ATOM 1813 C C . ILE A 1 260 ? -45.454 -15.315 19.487 1.00 47.01 275 ILE A C 1
ATOM 1814 O O . ILE A 1 260 ? -46.473 -15.406 20.161 1.00 49.10 275 ILE A O 1
ATOM 1819 N N . VAL A 1 261 ? -45.472 -15.059 18.181 1.00 46.27 276 VAL A N 1
ATOM 1820 C CA . VAL A 1 261 ? -46.698 -14.662 17.522 1.00 47.29 276 VAL A CA 1
ATOM 1821 C C . VAL A 1 261 ? -47.659 -15.843 17.473 1.00 47.45 276 VAL A C 1
ATOM 1822 O O . VAL A 1 261 ? -48.884 -15.668 17.356 1.00 49.41 276 VAL A O 1
ATOM 1826 N N . ASN A 1 262 ? -47.104 -17.056 17.581 1.00 47.06 277 ASN A N 1
ATOM 1827 C CA . ASN A 1 262 ? -47.921 -18.259 17.464 1.00 48.57 277 ASN A CA 1
ATOM 1828 C C . ASN A 1 262 ? -48.275 -18.931 18.796 1.00 49.04 277 ASN A C 1
ATOM 1829 O O . ASN A 1 262 ? -48.990 -19.957 18.838 1.00 50.18 277 ASN A O 1
ATOM 1834 N N . ASN A 1 263 ? -47.768 -18.351 19.875 1.00 50.64 278 ASN A N 1
ATOM 1835 C CA . ASN A 1 263 ? -48.096 -18.757 21.231 1.00 51.14 278 ASN A CA 1
ATOM 1836 C C . ASN A 1 263 ? -49.505 -18.286 21.625 1.00 50.31 278 ASN A C 1
ATOM 1837 O O . ASN A 1 263 ? -49.778 -17.080 21.623 1.00 49.55 278 ASN A O 1
ATOM 1842 N N . ARG A 1 264 ? -50.354 -19.237 22.020 1.00 50.67 279 ARG A N 1
ATOM 1843 C CA . ARG A 1 264 ? -51.798 -19.045 22.297 1.00 51.07 279 ARG A CA 1
ATOM 1844 C C . ARG A 1 264 ? -52.010 -18.097 23.492 1.00 49.89 279 ARG A C 1
ATOM 1845 O O . ARG A 1 264 ? -52.961 -17.313 23.540 1.00 48.85 279 ARG A O 1
ATOM 1853 N N . VAL A 1 265 ? -51.081 -18.182 24.438 1.00 49.92 280 VAL A N 1
ATOM 1854 C CA . VAL A 1 265 ? -50.956 -17.287 25.576 1.00 49.47 280 VAL A CA 1
ATOM 1855 C C . VAL A 1 265 ? -51.052 -15.807 25.186 1.00 49.41 280 VAL A C 1
ATOM 1856 O O . VAL A 1 265 ? -51.594 -15.005 25.937 1.00 49.48 280 VAL A O 1
ATOM 1860 N N . PHE A 1 266 ? -50.552 -15.454 24.004 1.00 48.56 281 PHE A N 1
ATOM 1861 C CA . PHE A 1 266 ? -50.587 -14.071 23.534 1.00 48.63 281 PHE A CA 1
ATOM 1862 C C . PHE A 1 266 ? -51.722 -13.725 22.535 1.00 48.93 281 PHE A C 1
ATOM 1863 O O . PHE A 1 266 ? -51.633 -12.709 21.840 1.00 48.78 281 PHE A O 1
ATOM 1871 N N . SER A 1 267 ? -52.776 -14.548 22.474 1.00 48.14 282 SER A N 1
ATOM 1872 C CA . SER A 1 267 ? -53.900 -14.323 21.563 1.00 47.71 282 SER A CA 1
ATOM 1873 C C . SER A 1 267 ? -54.584 -12.969 21.734 1.00 47.94 282 SER A C 1
ATOM 1874 O O . SER A 1 267 ? -54.949 -12.336 20.737 1.00 49.40 282 SER A O 1
ATOM 1877 N N . ASN A 1 268 ? -54.764 -12.527 22.980 1.00 46.62 283 ASN A N 1
ATOM 1878 C CA . ASN A 1 268 ? -55.390 -11.224 23.273 1.00 47.49 283 ASN A CA 1
ATOM 1879 C C . ASN A 1 268 ? -54.387 -10.105 23.500 1.00 48.31 283 ASN A C 1
ATOM 1880 O O . ASN A 1 268 ? -54.733 -9.065 24.094 1.00 50.58 283 ASN A O 1
ATOM 1885 N N . VAL A 1 269 ? -53.148 -10.332 23.072 1.00 45.43 284 VAL A N 1
ATOM 1886 C CA . VAL A 1 269 ? -52.072 -9.352 23.262 1.00 45.43 284 VAL A CA 1
ATOM 1887 C C . VAL A 1 269 ? -51.840 -8.660 21.919 1.00 43.84 284 VAL A C 1
ATOM 1888 O O . VAL A 1 269 ? -51.752 -9.331 20.901 1.00 42.87 284 VAL A O 1
ATOM 1892 N N . SER A 1 270 ? -51.804 -7.318 21.932 1.00 45.74 285 SER A N 1
ATOM 1893 C CA . SER A 1 270 ? -51.403 -6.488 20.798 1.00 46.29 285 SER A CA 1
ATOM 1894 C C . SER A 1 270 ? -49.928 -6.690 20.511 1.00 47.71 285 SER A C 1
ATOM 1895 O O . SER A 1 270 ? -49.068 -6.268 21.304 1.00 49.42 285 SER A O 1
ATOM 1898 N N . ILE A 1 271 ? -49.616 -7.295 19.369 1.00 47.28 286 ILE A N 1
ATOM 1899 C CA . ILE A 1 271 ? -48.229 -7.498 18.975 1.00 45.56 286 ILE A CA 1
ATOM 1900 C C . ILE A 1 271 ? -47.900 -6.507 17.887 1.00 46.34 286 ILE A C 1
ATOM 1901 O O . ILE A 1 271 ? -48.575 -6.458 16.849 1.00 45.76 286 ILE A O 1
ATOM 1906 N N . ILE A 1 272 ? -46.872 -5.681 18.139 1.00 43.49 287 ILE A N 1
ATOM 1907 C CA . ILE A 1 272 ? -46.524 -4.605 17.216 1.00 44.23 287 ILE A CA 1
ATOM 1908 C C . ILE A 1 272 ? -45.072 -4.770 16.835 1.00 43.11 287 ILE A C 1
ATOM 1909 O O . ILE A 1 272 ? -44.224 -4.875 17.715 1.00 44.36 287 ILE A O 1
ATOM 1914 N N . LEU A 1 273 ? -44.798 -4.806 15.533 1.00 40.53 288 LEU A N 1
ATOM 1915 C CA . LEU A 1 273 ? -43.464 -5.043 15.012 1.00 42.00 288 LEU A CA 1
ATOM 1916 C C . LEU A 1 273 ? -42.762 -3.685 14.821 1.00 44.01 288 LEU A C 1
ATOM 1917 O O . LEU A 1 273 ? -43.305 -2.787 14.175 1.00 43.99 288 LEU A O 1
ATOM 1922 N N . PHE A 1 274 ? -41.560 -3.533 15.352 1.00 44.33 289 PHE A N 1
ATOM 1923 C CA . PHE A 1 274 ? -40.823 -2.303 15.071 1.00 43.76 289 PHE A CA 1
ATOM 1924 C C . PHE A 1 274 ? -39.696 -2.723 14.169 1.00 44.42 289 PHE A C 1
ATOM 1925 O O . PHE A 1 274 ? -38.799 -3.453 14.619 1.00 45.13 289 PHE A O 1
ATOM 1933 N N . LEU A 1 275 ? -39.739 -2.315 12.897 1.00 44.57 290 LEU A N 1
ATOM 1934 C CA . LEU A 1 275 ? -38.546 -2.527 12.046 1.00 43.77 290 LEU A CA 1
ATOM 1935 C C . LEU A 1 275 ? -37.606 -1.385 12.367 1.00 45.29 290 LEU A C 1
ATOM 1936 O O . LEU A 1 275 ? -37.783 -0.270 11.863 1.00 43.57 290 LEU A O 1
ATOM 1941 N N . ASN A 1 276 ? -36.658 -1.651 13.266 1.00 43.49 291 ASN A N 1
ATOM 1942 C CA . ASN A 1 276 ? -35.840 -0.552 13.830 1.00 44.44 291 ASN A CA 1
ATOM 1943 C C . ASN A 1 276 ? -34.587 -0.360 12.982 1.00 45.18 291 ASN A C 1
ATOM 1944 O O . ASN A 1 276 ? -34.324 -1.143 12.054 1.00 44.93 291 ASN A O 1
ATOM 1949 N N . LYS A 1 277 ? -33.785 0.667 13.288 1.00 43.07 292 LYS A N 1
ATOM 1950 C CA . LYS A 1 277 ? -32.575 0.921 12.513 1.00 40.17 292 LYS A CA 1
ATOM 1951 C C . LYS A 1 277 ? -32.947 1.288 11.074 1.00 44.45 292 LYS A C 1
ATOM 1952 O O . LYS A 1 277 ? -32.258 0.969 10.106 1.00 46.99 292 LYS A O 1
ATOM 1958 N N . THR A 1 278 ? -34.032 2.033 10.941 1.00 42.36 293 THR A N 1
ATOM 1959 C CA . THR A 1 278 ? -34.476 2.412 9.634 1.00 44.60 293 THR A CA 1
ATOM 1960 C C . THR A 1 278 ? -33.458 3.358 8.982 1.00 44.66 293 THR A C 1
ATOM 1961 O O . THR A 1 278 ? -33.307 3.361 7.773 1.00 45.38 293 THR A O 1
ATOM 1965 N N . ASP A 1 279 ? -32.754 4.168 9.767 1.00 44.63 294 ASP A N 1
ATOM 1966 C CA . ASP A 1 279 ? -31.779 5.072 9.188 1.00 45.70 294 ASP A CA 1
ATOM 1967 C C . ASP A 1 279 ? -30.656 4.235 8.539 1.00 45.27 294 ASP A C 1
ATOM 1968 O O . ASP A 1 279 ? -30.124 4.559 7.466 1.00 47.04 294 ASP A O 1
ATOM 1973 N N . LEU A 1 280 ? -30.288 3.163 9.199 1.00 42.94 295 LEU A N 1
ATOM 1974 C CA . LEU A 1 280 ? -29.245 2.281 8.713 1.00 43.81 295 LEU A CA 1
ATOM 1975 C C . LEU A 1 280 ? -29.751 1.446 7.520 1.00 46.13 295 LEU A C 1
ATOM 1976 O O . LEU A 1 280 ? -28.978 1.082 6.619 1.00 43.14 295 LEU A O 1
ATOM 1981 N N . LEU A 1 281 ? -31.053 1.105 7.504 1.00 45.33 296 LEU A N 1
ATOM 1982 C CA . LEU A 1 281 ? -31.541 0.288 6.383 1.00 45.34 296 LEU A CA 1
ATOM 1983 C C . LEU A 1 281 ? -31.522 1.173 5.137 1.00 44.83 296 LEU A C 1
ATOM 1984 O O . LEU A 1 281 ? -31.127 0.743 4.060 1.00 46.16 296 LEU A O 1
ATOM 1989 N N . GLU A 1 282 ? -31.974 2.402 5.284 1.00 46.53 297 GLU A N 1
ATOM 1990 C CA . GLU A 1 282 ? -31.957 3.356 4.194 1.00 49.86 297 GLU A CA 1
ATOM 1991 C C . GLU A 1 282 ? -30.552 3.530 3.535 1.00 51.25 297 GLU A C 1
ATOM 1992 O O . GLU A 1 282 ? -30.435 3.621 2.301 1.00 50.33 297 GLU A O 1
ATOM 1998 N N . GLU A 1 283 ? -29.504 3.600 4.346 1.00 50.92 298 GLU A N 1
ATOM 1999 C CA . GLU A 1 283 ? -28.135 3.605 3.833 1.00 55.95 298 GLU A CA 1
ATOM 2000 C C . GLU A 1 283 ? -27.790 2.264 3.173 1.00 52.68 298 GLU A C 1
ATOM 2001 O O . GLU A 1 283 ? -27.252 2.224 2.082 1.00 51.74 298 GLU A O 1
ATOM 2007 N N . LYS A 1 284 ? -28.100 1.175 3.837 1.00 50.52 299 LYS A N 1
ATOM 2008 C CA . LYS A 1 284 ? -27.610 -0.121 3.362 1.00 49.45 299 LYS A CA 1
ATOM 2009 C C . LYS A 1 284 ? -28.246 -0.540 2.008 1.00 48.83 299 LYS A C 1
ATOM 2010 O O . LYS A 1 284 ? -27.541 -1.049 1.143 1.00 47.84 299 LYS A O 1
ATOM 2016 N N . VAL A 1 285 ? -29.555 -0.299 1.825 1.00 43.97 300 VAL A N 1
ATOM 2017 C CA . VAL A 1 285 ? -30.228 -0.649 0.577 1.00 43.76 300 VAL A CA 1
ATOM 2018 C C . VAL A 1 285 ? -29.609 -0.039 -0.671 1.00 46.15 300 VAL A C 1
ATOM 2019 O O . VAL A 1 285 ? -29.760 -0.583 -1.760 1.00 44.81 300 VAL A O 1
ATOM 2023 N N . GLN A 1 286 ? -28.921 1.095 -0.502 1.00 48.22 301 GLN A N 1
ATOM 2024 C CA . GLN A 1 286 ? -28.249 1.776 -1.611 1.00 49.38 301 GLN A CA 1
ATOM 2025 C C . GLN A 1 286 ? -27.041 0.992 -2.092 1.00 51.93 301 GLN A C 1
ATOM 2026 O O . GLN A 1 286 ? -26.585 1.163 -3.226 1.00 53.42 301 GLN A O 1
ATOM 2032 N N . VAL A 1 287 ? -26.497 0.136 -1.237 1.00 53.67 302 VAL A N 1
ATOM 2033 C CA . VAL A 1 287 ? -25.267 -0.518 -1.589 1.00 54.92 302 VAL A CA 1
ATOM 2034 C C . VAL A 1 287 ? -25.272 -2.037 -1.532 1.00 54.08 302 VAL A C 1
ATOM 2035 O O . VAL A 1 287 ? -24.313 -2.653 -2.000 1.00 54.87 302 VAL A O 1
ATOM 2039 N N . VAL A 1 288 ? -26.307 -2.634 -0.948 1.00 48.34 303 VAL A N 1
ATOM 2040 C CA . VAL A 1 288 ? -26.380 -4.068 -0.819 1.00 47.41 303 VAL A CA 1
ATOM 2041 C C . VAL A 1 288 ? -27.763 -4.477 -1.333 1.00 46.95 303 VAL A C 1
ATOM 2042 O O . VAL A 1 288 ? -28.773 -3.822 -1.010 1.00 47.62 303 VAL A O 1
ATOM 2046 N N . SER A 1 289 ? -27.802 -5.575 -2.074 1.00 44.01 304 SER A N 1
ATOM 2047 C CA . SER A 1 289 ? -29.053 -6.172 -2.512 1.00 44.92 304 SER A CA 1
ATOM 2048 C C . SER A 1 289 ? -29.569 -7.287 -1.601 1.00 43.36 304 SER A C 1
ATOM 2049 O O . SER A 1 289 ? -28.954 -8.335 -1.461 1.00 43.37 304 SER A O 1
ATOM 2052 N N . ILE A 1 290 ? -30.715 -7.059 -0.986 1.00 41.93 305 ILE A N 1
ATOM 2053 C CA . ILE A 1 290 ? -31.364 -8.094 -0.170 1.00 41.13 305 ILE A CA 1
ATOM 2054 C C . ILE A 1 290 ? -31.668 -9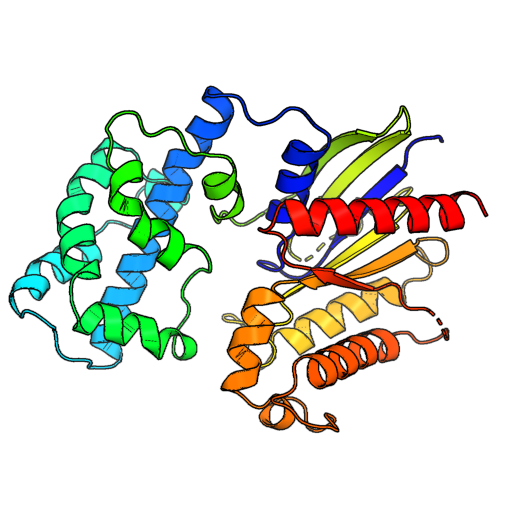.385 -0.914 1.00 41.81 305 ILE A C 1
ATOM 2055 O O . ILE A 1 290 ? -31.701 -10.455 -0.283 1.00 44.16 305 ILE A O 1
ATOM 2060 N N . LYS A 1 291 ? -31.821 -9.335 -2.245 1.00 39.89 306 LYS A N 1
ATOM 2061 C CA . LYS A 1 291 ? -32.095 -10.559 -3.042 1.00 39.40 306 LYS A CA 1
ATOM 2062 C C . LYS A 1 291 ? -30.986 -11.618 -2.912 1.00 40.59 306 LYS A C 1
ATOM 2063 O O . LYS A 1 291 ? -31.227 -12.823 -3.062 1.00 42.03 306 LYS A O 1
ATOM 2069 N N . ASP A 1 292 ? -29.776 -11.145 -2.668 1.00 41.94 307 ASP A N 1
ATOM 2070 C CA . ASP A 1 292 ? -28.597 -11.998 -2.533 1.00 43.21 307 ASP A CA 1
ATOM 2071 C C . ASP A 1 292 ? -28.702 -12.835 -1.263 1.00 44.94 307 ASP A C 1
ATOM 2072 O O . ASP A 1 292 ? -28.017 -13.850 -1.119 1.00 48.04 307 ASP A O 1
ATOM 2077 N N . TYR A 1 293 ? -29.524 -12.372 -0.330 1.00 45.75 308 TYR A N 1
ATOM 2078 C CA . TYR A 1 293 ? -29.692 -12.998 0.990 1.00 45.96 308 TYR A CA 1
ATOM 2079 C C . TYR A 1 293 ? -31.020 -13.705 1.146 1.00 48.06 308 TYR A C 1
ATOM 2080 O O . TYR A 1 293 ? -31.069 -14.776 1.743 1.00 48.37 308 TYR A O 1
ATOM 2089 N N . PHE A 1 294 ? -32.083 -13.128 0.577 1.00 46.17 309 PHE A N 1
ATOM 2090 C CA . PHE A 1 294 ? -33.432 -13.691 0.651 1.00 44.45 309 PHE A CA 1
ATOM 2091 C C . PHE A 1 294 ? -33.992 -13.900 -0.743 1.00 45.44 309 PHE A C 1
ATOM 2092 O O . PHE A 1 294 ? -34.471 -12.965 -1.373 1.00 45.59 309 PHE A O 1
ATOM 2100 N N . LEU A 1 295 ? -33.944 -15.138 -1.224 1.00 45.88 310 LEU A N 1
ATOM 2101 C CA . LEU A 1 295 ? -34.237 -15.410 -2.635 1.00 48.46 310 LEU A CA 1
ATOM 2102 C C . LEU A 1 295 ? -35.700 -15.109 -2.960 1.00 48.56 310 LEU A C 1
ATOM 2103 O O . LEU A 1 295 ? -36.102 -15.043 -4.114 1.00 48.69 310 LEU A O 1
ATOM 2108 N N . GLU A 1 296 ? -36.481 -14.907 -1.922 1.00 48.29 311 GLU A N 1
ATOM 2109 C CA . GLU A 1 296 ? -37.898 -14.679 -2.073 1.00 48.22 311 GLU A CA 1
ATOM 2110 C C . GLU A 1 296 ? -38.232 -13.221 -2.330 1.00 45.86 311 GLU A C 1
ATOM 2111 O O . GLU A 1 296 ? -39.390 -12.894 -2.627 1.00 43.32 311 GLU A O 1
ATOM 2117 N N . PHE A 1 297 ? -37.236 -12.338 -2.236 1.00 43.38 312 PHE A N 1
ATOM 2118 C CA . PHE A 1 297 ? -37.517 -10.930 -2.437 1.00 42.36 312 PHE A CA 1
ATOM 2119 C C . PHE A 1 297 ? -37.977 -10.673 -3.874 1.00 42.43 312 PHE A C 1
ATOM 2120 O O . PHE A 1 297 ? -37.377 -11.198 -4.815 1.00 41.57 312 PHE A O 1
ATOM 2128 N N . GLU A 1 298 ? -39.039 -9.881 -4.027 1.00 42.05 313 GLU A N 1
ATOM 2129 C CA . GLU A 1 298 ? -39.503 -9.410 -5.345 1.00 44.55 313 GLU A CA 1
ATOM 2130 C C . GLU A 1 298 ? -39.633 -7.884 -5.284 1.00 45.18 313 GLU A C 1
ATOM 2131 O O . GLU A 1 298 ? -40.080 -7.346 -4.269 1.00 45.92 313 GLU A O 1
ATOM 2137 N N . GLY A 1 299 ? -39.237 -7.192 -6.352 1.00 43.46 314 GLY A N 1
ATOM 2138 C CA . GLY A 1 299 ? -39.254 -5.740 -6.332 1.00 41.07 314 GLY A CA 1
ATOM 2139 C C . GLY A 1 299 ? -37.896 -5.189 -6.661 1.00 40.32 314 GLY A C 1
ATOM 2140 O O . GLY A 1 299 ? -37.054 -5.881 -7.220 1.00 42.10 314 GLY A O 1
ATOM 2141 N N . ASP A 1 300 ? -37.684 -3.933 -6.298 1.00 39.97 315 ASP A N 1
ATOM 2142 C CA . ASP A 1 300 ? -36.427 -3.239 -6.522 1.00 41.03 315 ASP A CA 1
ATOM 2143 C C . ASP A 1 300 ? -35.692 -3.249 -5.157 1.00 41.39 315 ASP A C 1
ATOM 2144 O O . ASP A 1 300 ? -36.157 -2.632 -4.174 1.00 40.34 315 ASP A O 1
ATOM 2149 N N . PRO A 1 301 ? -34.560 -3.979 -5.078 1.00 40.41 316 PRO A N 1
ATOM 2150 C CA . PRO A 1 301 ? -33.920 -4.149 -3.774 1.00 42.43 316 PRO A CA 1
ATOM 2151 C C . PRO A 1 301 ? -33.179 -2.890 -3.289 1.00 43.85 316 PRO A C 1
ATOM 2152 O O . PRO A 1 301 ? -32.729 -2.837 -2.140 1.00 45.01 316 PRO A O 1
ATOM 2156 N N . HIS A 1 302 ? -33.051 -1.891 -4.152 1.00 42.57 317 HIS A N 1
ATOM 2157 C CA . HIS A 1 302 ? -32.392 -0.643 -3.745 1.00 42.21 317 HIS A CA 1
ATOM 2158 C C . HIS A 1 302 ? -33.435 0.409 -3.437 1.00 44.06 317 HIS A C 1
ATOM 2159 O O . HIS A 1 302 ? -33.099 1.571 -3.23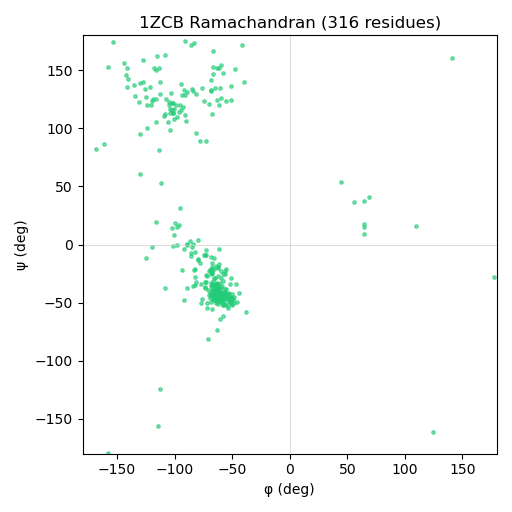2 1.00 45.00 317 HIS A O 1
ATOM 2166 N N . CYS A 1 303 ? -34.713 -0.005 -3.421 1.00 43.86 318 CYS A N 1
ATOM 2167 C CA . CYS A 1 303 ? -35.804 0.893 -3.046 1.00 43.98 318 CYS A CA 1
ATOM 2168 C C . CYS A 1 303 ? -36.215 0.581 -1.612 1.00 44.77 318 CYS A C 1
ATOM 2169 O O . CYS A 1 303 ? -36.716 -0.532 -1.317 1.00 44.98 318 CYS A O 1
ATOM 2172 N N . LEU A 1 304 ? -35.970 1.529 -0.706 1.00 43.97 319 LEU A N 1
ATOM 2173 C CA . LEU A 1 304 ? -36.250 1.320 0.713 1.00 46.95 319 LEU A CA 1
ATOM 2174 C C . LEU A 1 304 ? -37.669 0.781 0.951 1.00 46.53 319 LEU A C 1
ATOM 2175 O O . LEU A 1 304 ? -37.853 -0.187 1.693 1.00 44.76 319 LEU A O 1
ATOM 2180 N N . ARG A 1 305 ? -38.664 1.409 0.310 1.00 45.31 320 ARG A N 1
ATOM 2181 C CA . ARG A 1 305 ? -40.059 1.019 0.448 1.00 47.74 320 ARG A CA 1
ATOM 2182 C C . ARG A 1 305 ? -40.284 -0.430 0.048 1.00 45.15 320 ARG A C 1
ATOM 2183 O O . ARG A 1 305 ? -41.030 -1.162 0.723 1.00 44.18 320 ARG A O 1
ATOM 2191 N N . ASP A 1 306 ? -39.675 -0.857 -1.062 1.00 43.54 321 ASP A N 1
ATOM 2192 C CA . ASP A 1 306 ? -39.834 -2.284 -1.495 1.00 43.63 321 ASP A CA 1
ATOM 2193 C C . ASP A 1 306 ? -39.224 -3.222 -0.492 1.00 43.02 321 ASP A C 1
ATOM 2194 O O . ASP A 1 306 ? -39.719 -4.328 -0.255 1.00 45.29 321 ASP A O 1
ATOM 2199 N N . VAL A 1 307 ? -38.074 -2.837 0.042 1.00 42.62 322 VAL A N 1
ATOM 2200 C CA . VAL A 1 307 ? -37.409 -3.704 1.021 1.00 42.25 322 VAL A CA 1
ATOM 2201 C C . VAL A 1 307 ? -38.250 -3.794 2.325 1.00 44.27 322 VAL A C 1
ATOM 2202 O O . VAL A 1 307 ? -38.422 -4.853 2.889 1.00 44.75 322 VAL A O 1
ATOM 2206 N N . GLN A 1 308 ? -38.747 -2.656 2.797 1.00 43.59 323 GLN A N 1
ATOM 2207 C CA . GLN A 1 308 ? -39.612 -2.612 4.004 1.00 44.60 323 GLN A CA 1
ATOM 2208 C C . GLN A 1 308 ? -40.884 -3.484 3.821 1.00 44.95 323 GLN A C 1
ATOM 2209 O O . GLN A 1 308 ? -41.250 -4.266 4.683 1.00 45.83 323 GLN A O 1
ATOM 2215 N N . LYS A 1 309 ? -41.547 -3.345 2.680 1.00 46.09 324 LYS A N 1
ATOM 2216 C CA . LYS A 1 309 ? -42.719 -4.157 2.344 1.00 46.93 324 LYS A CA 1
ATOM 2217 C C . LYS A 1 309 ? -42.410 -5.644 2.464 1.00 46.89 324 LYS A C 1
ATOM 2218 O O . LYS A 1 309 ? -43.184 -6.415 3.062 1.00 45.56 324 LYS A O 1
ATOM 2224 N N . PHE A 1 310 ? -41.253 -6.043 1.939 1.00 42.92 325 PHE A N 1
ATOM 2225 C CA . PHE A 1 310 ? -40.832 -7.426 1.995 1.00 42.70 325 PHE A CA 1
ATOM 2226 C C . PHE A 1 310 ? -40.568 -7.920 3.409 1.00 44.30 325 PHE A C 1
ATOM 2227 O O . PHE A 1 310 ? -40.929 -9.067 3.752 1.00 42.85 325 PHE A O 1
ATOM 2235 N N . LEU A 1 311 ? -39.885 -7.104 4.213 1.00 43.70 326 LEU A N 1
ATOM 2236 C CA . LEU A 1 311 ? -39.661 -7.428 5.633 1.00 43.37 326 LEU A CA 1
ATOM 2237 C C . LEU A 1 311 ? -40.967 -7.577 6.388 1.00 42.38 326 LEU A C 1
ATOM 2238 O O . LEU A 1 311 ? -41.172 -8.586 7.085 1.00 45.12 326 LEU A O 1
ATOM 2243 N N . VAL A 1 312 ? -41.869 -6.609 6.250 1.00 43.70 327 VAL A N 1
ATOM 2244 C CA . VAL A 1 312 ? -43.166 -6.756 6.878 1.00 44.54 327 VAL A CA 1
ATOM 2245 C C . VAL A 1 312 ? -43.820 -8.079 6.494 1.00 47.03 327 VAL A C 1
ATOM 2246 O O . VAL A 1 312 ? -44.307 -8.790 7.369 1.00 49.27 327 VAL A O 1
ATOM 2250 N N . GLU A 1 313 ? -43.839 -8.409 5.202 1.00 47.62 328 GLU A N 1
ATOM 2251 C CA . GLU A 1 313 ? -44.446 -9.669 4.736 1.00 50.39 328 GLU A CA 1
ATOM 2252 C C . GLU A 1 313 ? -43.752 -10.910 5.299 1.00 49.45 328 GLU A C 1
ATOM 2253 O O . GLU A 1 313 ? -44.411 -11.949 5.559 1.00 49.95 328 GLU A O 1
ATOM 2259 N N . CYS A 1 314 ? -42.427 -10.839 5.471 1.00 47.01 329 CYS A N 1
ATOM 2260 C CA . CYS A 1 314 ? -41.675 -11.932 6.124 1.00 47.91 329 CYS A CA 1
ATOM 2261 C C . CYS A 1 314 ? -42.213 -12.221 7.538 1.00 47.79 329 CYS A C 1
ATOM 2262 O O . CYS A 1 314 ? -42.473 -13.368 7.888 1.00 44.96 329 CYS A O 1
ATOM 2265 N N . PHE A 1 315 ? -42.349 -11.184 8.356 1.00 46.50 330 PHE A N 1
ATOM 2266 C CA . PHE A 1 315 ? -42.961 -11.346 9.703 1.00 45.71 330 PHE A CA 1
ATOM 2267 C C . PHE A 1 315 ? -44.439 -11.783 9.650 1.00 46.09 330 PHE A C 1
ATOM 2268 O O . PHE A 1 315 ? -44.810 -12.746 10.322 1.00 48.68 330 PHE A O 1
ATOM 2276 N N . ARG A 1 316 ? -45.277 -11.103 8.870 1.00 46.10 331 ARG A N 1
ATOM 2277 C CA . ARG A 1 316 ? -46.684 -11.528 8.692 1.00 50.25 331 ARG A CA 1
ATOM 2278 C C . ARG A 1 316 ? -46.781 -13.002 8.366 1.00 51.76 331 ARG A C 1
ATOM 2279 O O . ARG A 1 316 ? -47.620 -13.723 8.914 1.00 53.81 331 ARG A O 1
ATOM 2287 N N . GLY A 1 317 ? -45.935 -13.458 7.447 1.00 51.64 332 GLY A N 1
ATOM 2288 C CA . GLY A 1 317 ? -46.002 -14.839 6.989 1.00 51.84 332 GLY A CA 1
ATOM 2289 C C . GLY A 1 317 ? -45.601 -15.853 8.053 1.00 52.39 332 GLY A C 1
ATOM 2290 O O . GLY A 1 317 ? -45.766 -17.030 7.852 1.00 52.38 332 GLY A O 1
ATOM 2291 N N . LYS A 1 318 ? -45.044 -15.401 9.175 1.00 52.45 333 LYS A N 1
ATOM 2292 C CA . LYS A 1 318 ? -44.702 -16.310 10.270 1.00 53.40 333 LYS A CA 1
ATOM 2293 C C . LYS A 1 318 ? -45.919 -16.709 11.109 1.00 54.48 333 LYS A C 1
ATOM 2294 O O . LYS A 1 318 ? -45.833 -17.663 11.876 1.00 53.03 333 LYS A O 1
ATOM 2300 N N . ARG A 1 319 ? -47.027 -15.975 10.974 1.00 55.41 334 ARG A N 1
ATOM 2301 C CA . ARG A 1 319 ? -48.216 -16.243 11.765 1.00 59.75 334 ARG A CA 1
ATOM 2302 C C . ARG A 1 319 ? -49.055 -17.323 11.094 1.00 63.02 334 ARG A C 1
ATOM 2303 O O . ARG A 1 319 ? -49.313 -17.261 9.888 1.00 62.35 334 ARG A O 1
ATOM 2311 N N . ARG A 1 320 ? -49.506 -18.285 11.890 1.00 67.35 335 ARG A N 1
ATOM 2312 C CA . ARG A 1 320 ? -50.257 -19.419 11.356 1.00 72.83 335 ARG A CA 1
ATOM 2313 C C . ARG A 1 320 ? -51.751 -19.149 11.164 1.00 75.92 335 ARG A C 1
ATOM 2314 O O . ARG A 1 320 ? -52.317 -19.598 10.177 1.00 75.81 335 ARG A O 1
ATOM 2322 N N . ASP A 1 321 ? -52.371 -18.369 12.051 1.00 80.69 336 ASP A N 1
ATOM 2323 C CA . ASP A 1 321 ? -53.832 -18.173 11.984 1.00 85.50 336 ASP A CA 1
ATOM 2324 C C . ASP A 1 321 ? -54.341 -16.720 12.025 1.00 88.27 336 ASP A C 1
ATOM 2325 O O . ASP A 1 321 ? -55.122 -16.353 12.917 1.00 88.59 336 ASP A O 1
ATOM 2330 N N . GLN A 1 322 ? -53.936 -15.911 11.046 1.00 90.94 337 GLN A N 1
ATOM 2331 C CA . GLN A 1 322 ? -54.486 -14.552 10.904 1.00 93.73 337 GLN A CA 1
ATOM 2332 C C . GLN A 1 322 ? -54.466 -13.976 9.488 1.00 95.16 337 GLN A C 1
ATOM 2333 O O . GLN A 1 322 ? -53.950 -14.597 8.555 1.00 95.35 337 GLN A O 1
ATOM 2339 N N . GLN A 1 323 ? -55.082 -12.798 9.353 1.00 96.65 338 GLN A N 1
ATOM 2340 C CA . GLN A 1 323 ? -54.865 -11.876 8.229 1.00 97.54 338 GLN A CA 1
ATOM 2341 C C . GLN A 1 323 ? -55.491 -10.506 8.505 1.00 97.66 338 GLN A C 1
ATOM 2342 O O . GLN A 1 323 ? -56.663 -10.411 8.875 1.00 97.89 338 GLN A O 1
ATOM 2348 N N . PRO A 1 326 ? -54.325 -7.915 10.240 1.00 73.13 341 PRO A N 1
ATOM 2349 C CA . PRO A 1 326 ? -53.330 -6.846 10.400 1.00 72.18 341 PRO A CA 1
ATOM 2350 C C . PRO A 1 326 ? -52.151 -7.242 11.291 1.00 69.54 341 PRO A C 1
ATOM 2351 O O . PRO A 1 326 ? -52.345 -7.732 12.423 1.00 69.59 341 PRO A O 1
ATOM 2355 N N . LEU A 1 327 ? -50.936 -7.035 10.785 1.00 65.50 342 LEU A N 1
ATOM 2356 C CA . LEU A 1 327 ? -49.777 -7.062 11.652 1.00 61.78 342 LEU A CA 1
ATOM 2357 C C . LEU A 1 327 ? -49.330 -5.616 11.832 1.00 58.88 342 LEU A C 1
ATOM 2358 O O . LEU A 1 327 ? -48.763 -5.011 10.881 1.00 57.92 342 LEU A O 1
ATOM 2363 N N . TYR A 1 328 ? -49.607 -5.070 13.025 1.00 53.90 343 TYR A N 1
ATOM 2364 C CA . TYR A 1 328 ? -49.261 -3.682 13.354 1.00 50.59 343 TYR A CA 1
ATOM 2365 C C . TYR A 1 328 ? -47.757 -3.518 13.245 1.00 46.91 343 TYR A C 1
ATOM 2366 O O . TYR A 1 328 ? -47.031 -4.396 13.697 1.00 46.22 343 TYR A O 1
ATOM 2375 N N . HIS A 1 329 ? -47.281 -2.444 12.620 1.00 46.28 344 HIS A N 1
ATOM 2376 C CA . HIS A 1 329 ? -45.830 -2.309 12.414 1.00 43.96 344 HIS A CA 1
ATOM 2377 C C . HIS A 1 329 ? -45.499 -0.864 12.220 1.00 46.14 344 HIS A C 1
ATOM 2378 O O . HIS A 1 329 ? -46.327 -0.068 11.734 1.00 45.47 344 HIS A O 1
ATOM 2385 N N . HIS A 1 330 ? -44.270 -0.528 12.579 1.00 43.97 345 HIS A N 1
ATOM 2386 C CA . HIS A 1 330 ? -43.730 0.818 12.433 1.00 41.15 345 HIS A CA 1
ATOM 2387 C C . HIS A 1 330 ? -42.288 0.710 12.023 1.00 42.39 345 HIS A C 1
ATOM 2388 O O . HIS A 1 330 ? -41.617 -0.252 12.385 1.00 44.79 345 HIS A O 1
ATOM 2395 N N . PHE A 1 331 ? -41.827 1.651 11.215 1.00 43.14 346 PHE A N 1
ATOM 2396 C CA . PHE A 1 331 ? -40.440 1.694 10.794 1.00 45.49 346 PHE A CA 1
ATOM 2397 C C . PHE A 1 331 ? -39.774 2.683 11.701 1.00 47.31 346 PHE A C 1
ATOM 2398 O O . PHE A 1 331 ? -40.097 3.884 11.660 1.00 47.48 346 PHE A O 1
ATOM 2406 N N . THR A 1 332 ? -38.914 2.209 12.593 1.00 47.22 347 THR A N 1
ATOM 2407 C CA . THR A 1 332 ? -38.452 3.139 13.643 1.00 47.20 347 THR A CA 1
ATOM 2408 C C . THR A 1 332 ? -36.971 3.435 13.548 1.00 45.73 347 THR A C 1
ATOM 2409 O O . THR A 1 332 ? -36.222 2.696 12.924 1.00 47.27 347 THR A O 1
ATOM 2413 N N . THR A 1 333 ? -36.553 4.506 14.196 1.00 46.56 348 THR A N 1
ATOM 2414 C CA . THR A 1 333 ? -35.147 4.746 14.448 1.00 46.09 348 THR A CA 1
ATOM 2415 C C . THR A 1 333 ? -35.058 5.067 15.932 1.00 47.27 348 THR A C 1
ATOM 2416 O O . THR A 1 333 ? -35.313 6.207 16.340 1.00 49.35 348 THR A O 1
ATOM 2420 N N . ALA A 1 334 ? -34.755 4.049 16.744 1.00 45.96 349 ALA A N 1
ATOM 2421 C CA . ALA A 1 334 ? -34.920 4.194 18.203 1.00 44.10 349 ALA A CA 1
ATOM 2422 C C . ALA A 1 334 ? -34.048 5.271 18.807 1.00 43.21 349 ALA A C 1
ATOM 2423 O O . ALA A 1 334 ? -34.375 5.779 19.858 1.00 45.47 349 ALA A O 1
ATOM 2425 N N . ILE A 1 335 ? -32.976 5.674 18.128 1.00 42.35 350 ILE A N 1
ATOM 2426 C CA . ILE A 1 335 ? -32.128 6.729 18.672 1.00 42.55 350 ILE A CA 1
ATOM 2427 C C . ILE A 1 335 ? -32.660 8.124 18.386 1.00 46.14 350 ILE A C 1
ATOM 2428 O O . ILE A 1 335 ? -32.111 9.132 18.866 1.00 46.15 350 ILE A O 1
ATOM 2433 N N . ASN A 1 336 ? -33.724 8.198 17.593 1.00 45.09 351 ASN A N 1
ATOM 2434 C CA . ASN A 1 336 ? -34.266 9.500 17.197 1.00 44.63 351 ASN A CA 1
ATOM 2435 C C . ASN A 1 336 ? -35.469 9.767 18.068 1.00 44.51 351 ASN A C 1
ATOM 2436 O O . ASN A 1 336 ? -36.509 9.150 17.902 1.00 46.07 351 ASN A O 1
ATOM 2441 N N . THR A 1 337 ? -35.334 10.705 19.001 1.00 46.81 352 THR A N 1
ATOM 2442 C CA . THR A 1 337 ? -36.394 10.977 19.975 1.00 47.83 352 THR A CA 1
ATOM 2443 C C . THR A 1 337 ? -37.702 11.452 19.336 1.00 46.76 352 THR A C 1
ATOM 2444 O O . THR A 1 337 ? -38.794 11.089 19.791 1.00 44.60 352 THR A O 1
ATOM 2448 N N . GLU A 1 338 ? -37.585 12.302 18.314 1.00 49.40 353 GLU A N 1
ATOM 2449 C CA . GLU A 1 338 ? -38.774 12.814 17.625 1.00 49.30 353 GLU A CA 1
ATOM 2450 C C . GLU A 1 338 ? -39.518 11.680 16.898 1.00 47.93 353 GLU A C 1
ATOM 2451 O O . GLU A 1 338 ? -40.744 11.644 16.912 1.00 45.80 353 GLU A O 1
ATOM 2457 N N . ASN A 1 339 ? -38.782 10.740 16.300 1.00 47.66 354 ASN A N 1
ATOM 2458 C CA . ASN A 1 339 ? -39.431 9.583 15.672 1.00 48.41 354 ASN A CA 1
ATOM 2459 C C . ASN A 1 339 ? -40.206 8.762 16.697 1.00 48.57 354 ASN A C 1
ATOM 2460 O O . ASN A 1 339 ? -41.316 8.320 16.468 1.00 50.40 354 ASN A O 1
ATOM 2465 N N . ILE A 1 340 ? -39.580 8.516 17.838 1.00 48.44 355 ILE A N 1
ATOM 2466 C CA . ILE A 1 340 ? -40.150 7.619 18.822 1.00 46.45 355 ILE A CA 1
ATOM 2467 C C . ILE A 1 340 ? -41.325 8.263 19.505 1.00 47.20 355 ILE A C 1
ATOM 2468 O O . ILE A 1 340 ? -42.287 7.580 19.893 1.00 47.43 355 ILE A O 1
ATOM 2473 N N . ARG A 1 341 ? -41.253 9.588 19.650 1.00 45.53 356 ARG A N 1
ATOM 2474 C CA . ARG A 1 341 ? -42.393 10.348 20.127 1.00 45.42 356 ARG A CA 1
ATOM 2475 C C . ARG A 1 341 ? -43.649 10.082 19.282 1.00 47.91 356 ARG A C 1
ATOM 2476 O O . ARG A 1 341 ? -44.693 9.748 19.833 1.00 50.65 356 ARG A O 1
ATOM 2484 N N . LEU A 1 342 ? -43.550 10.232 17.958 1.00 48.52 357 LEU A N 1
ATOM 2485 C CA . LEU A 1 342 ? -44.665 9.955 17.033 1.00 48.86 357 LEU A CA 1
ATOM 2486 C C . LEU A 1 342 ? -45.074 8.510 17.054 1.00 48.20 357 LEU A C 1
ATOM 2487 O O . LEU A 1 342 ? -46.248 8.211 17.089 1.00 49.92 357 LEU A O 1
ATOM 2492 N N . VAL A 1 343 ? -44.100 7.605 17.003 1.00 48.12 358 VAL A N 1
ATOM 2493 C CA . VAL A 1 343 ? -44.406 6.178 16.982 1.00 47.30 358 VAL A CA 1
ATOM 2494 C C . VAL A 1 343 ? -45.113 5.782 18.246 1.00 47.61 358 VAL A C 1
ATOM 2495 O O . VAL A 1 343 ? -46.089 5.022 18.187 1.00 50.17 358 VAL A O 1
ATOM 2499 N N . PHE A 1 344 ? -44.624 6.213 19.412 1.00 47.89 359 PHE A N 1
ATOM 2500 C CA . PHE A 1 344 ? -45.300 5.761 20.631 1.00 48.27 359 PHE A CA 1
ATOM 2501 C C . PHE A 1 344 ? -46.713 6.316 20.792 1.00 48.48 359 PHE A C 1
ATOM 2502 O O . PHE A 1 344 ? -47.595 5.618 21.301 1.00 46.55 359 PHE A O 1
ATOM 2510 N N . ARG A 1 345 ? -46.920 7.558 20.356 1.00 49.79 360 ARG A N 1
ATOM 2511 C CA . ARG A 1 345 ? -48.260 8.137 20.267 1.00 51.92 360 ARG A CA 1
ATOM 2512 C C . ARG A 1 345 ? -49.198 7.191 19.503 1.00 53.88 360 ARG A C 1
ATOM 2513 O O . ARG A 1 345 ? -50.255 6.827 20.006 1.00 55.35 360 ARG A O 1
ATOM 2521 N N . ASP A 1 346 ? -48.774 6.741 18.320 1.00 55.83 361 ASP A N 1
ATOM 2522 C CA . ASP A 1 346 ? -49.521 5.753 17.520 1.00 57.02 361 ASP A CA 1
ATOM 2523 C C . ASP A 1 346 ? -49.740 4.397 18.201 1.00 54.66 361 ASP A C 1
ATOM 2524 O O . ASP A 1 346 ? -50.836 3.812 18.132 1.00 53.78 361 ASP A O 1
ATOM 2529 N N . VAL A 1 347 ? -48.693 3.901 18.847 1.00 53.64 362 VAL A N 1
ATOM 2530 C CA . VAL A 1 347 ? -48.736 2.617 19.538 1.00 52.41 362 VAL A CA 1
ATOM 2531 C C . VAL A 1 347 ? -49.690 2.689 20.715 1.00 51.83 362 VAL A C 1
ATOM 2532 O O . VAL A 1 347 ? -50.538 1.803 20.915 1.00 49.06 362 VAL A O 1
ATOM 2536 N N . LYS A 1 348 ? -49.566 3.769 21.484 1.00 50.64 363 LYS A N 1
ATOM 2537 C CA . LYS A 1 348 ? -50.482 4.035 22.596 1.00 51.74 363 LYS A CA 1
ATOM 2538 C C . LYS A 1 348 ? -51.961 3.978 22.142 1.00 52.69 363 LYS A C 1
ATOM 2539 O O . LYS A 1 348 ? -52.768 3.286 22.754 1.00 52.65 363 LYS A O 1
ATOM 2545 N N . ASP A 1 349 ? -52.302 4.672 21.053 1.00 54.21 364 ASP A N 1
ATOM 2546 C CA . ASP A 1 349 ? -53.663 4.603 20.486 1.00 55.64 364 ASP A CA 1
ATOM 2547 C C . ASP A 1 349 ? -54.030 3.168 20.092 1.00 55.18 364 ASP A C 1
ATOM 2548 O O . ASP A 1 349 ? -55.116 2.716 20.390 1.00 56.10 364 ASP A O 1
ATOM 2553 N N . THR A 1 350 ? -53.131 2.459 19.413 1.00 55.24 365 THR A N 1
ATOM 2554 C CA . THR A 1 350 ? -53.371 1.052 19.036 1.00 55.31 365 THR A CA 1
ATOM 2555 C C . THR A 1 350 ? -53.745 0.210 20.252 1.00 56.63 365 THR A C 1
ATOM 2556 O O . THR A 1 350 ? -54.788 -0.457 20.271 1.00 56.22 365 THR A O 1
ATOM 2560 N N . ILE A 1 351 ? -52.887 0.257 21.267 1.00 58.08 366 ILE A N 1
ATOM 2561 C CA . ILE A 1 351 ? -53.088 -0.500 22.496 1.00 59.82 366 ILE A CA 1
ATOM 2562 C C . ILE A 1 351 ? -54.424 -0.166 23.159 1.00 62.33 366 ILE A C 1
ATOM 2563 O O . ILE A 1 351 ? -55.175 -1.068 23.500 1.00 62.84 366 ILE A O 1
ATOM 2568 N N . LEU A 1 352 ? -54.736 1.119 23.302 1.00 64.29 367 LEU A N 1
ATOM 2569 C CA . LEU A 1 352 ? -55.987 1.520 23.939 1.00 66.76 367 LEU A CA 1
ATOM 2570 C C . LEU A 1 352 ? -57.225 1.165 23.101 1.00 68.67 367 LEU A C 1
ATOM 2571 O O . LEU A 1 352 ? -58.188 0.639 23.642 1.00 69.03 367 LEU A O 1
ATOM 2576 N N . HIS A 1 353 ? -57.189 1.405 21.793 1.00 70.79 368 HIS A N 1
ATOM 2577 C CA . HIS A 1 353 ? -58.258 0.915 20.905 1.00 73.27 368 HIS A CA 1
ATOM 2578 C C . HIS A 1 353 ? -58.488 -0.605 21.031 1.00 73.92 368 HIS A C 1
ATOM 2579 O O . HIS A 1 353 ? -59.622 -1.048 21.141 1.00 73.91 368 HIS A O 1
ATOM 2586 N N . ASP A 1 354 ? -57.408 -1.386 21.014 1.00 75.25 369 ASP A N 1
ATOM 2587 C CA . ASP A 1 354 ? -57.457 -2.846 21.194 1.00 76.77 369 ASP A CA 1
ATOM 2588 C C . ASP A 1 354 ? -57.773 -3.261 22.620 1.00 78.82 369 ASP A C 1
ATOM 2589 O O . ASP A 1 354 ? -58.692 -4.035 22.847 1.00 78.09 369 ASP A O 1
ATOM 2594 N N . ASN A 1 355 ? -56.972 -2.760 23.564 1.00 81.83 370 ASN A N 1
ATOM 2595 C CA . ASN A 1 355 ? -57.082 -3.077 24.997 1.00 84.60 370 ASN A CA 1
ATOM 2596 C C . ASN A 1 355 ? -58.412 -2.654 25.645 1.00 85.92 370 ASN A C 1
ATOM 2597 O O . ASN A 1 355 ? -58.835 -3.247 26.639 1.00 86.21 370 ASN A O 1
ATOM 2602 N N . LEU A 1 356 ? -59.061 -1.630 25.095 1.00 87.67 371 LEU A N 1
ATOM 2603 C CA . LEU A 1 356 ? -60.461 -1.370 25.431 1.00 89.51 371 LEU A CA 1
ATOM 2604 C C . LEU A 1 356 ? -61.312 -2.472 24.789 1.00 90.10 371 LEU A C 1
ATOM 2605 O O . LEU A 1 356 ? -61.663 -3.446 25.459 1.00 90.35 371 LEU A O 1
ATOM 2610 N N . LYS A 1 357 ? -61.604 -2.329 23.495 1.00 90.62 372 LYS A N 1
ATOM 2611 C CA . LYS A 1 357 ? -62.339 -3.334 22.717 1.00 90.91 372 LYS A CA 1
ATOM 2612 C C . LYS A 1 357 ? -61.850 -4.755 23.008 1.00 91.03 372 LYS A C 1
ATOM 2613 O O . LYS A 1 357 ? -62.647 -5.671 23.203 1.00 91.33 372 LYS A O 1
#

Solvent-accessible surface area: 16836 Å² total; per-residue (Å²): 136,165,85,1,25,0,0,0,0,0,21,40,59,2,13,12,27,20,1,15,24,0,0,69,16,23,55,32,152,56,12,96,107,183,15,52,30,110,45,42,23,6,0,1,3,21,0,0,58,3,0,51,48,0,5,48,7,31,88,149,44,160,10,104,31,40,74,118,164,12,73,131,46,0,86,76,0,57,79,14,87,41,205,36,121,76,7,71,116,27,47,3,88,32,209,50,0,63,112,22,14,81,4,0,95,23,0,20,134,6,66,1,0,75,71,0,28,98,96,95,140,96,49,87,22,34,79,3,5,83,56,0,3,75,34,10,101,68,0,20,70,107,114,5,79,0,38,62,68,0,0,3,19,7,81,112,83,30,210,42,100,79,77,44,84,12,103,24,182,119,35,28,3,58,0,6,0,12,11,63,101,150,135,18,40,96,107,17,18,0,0,0,0,1,2,9,1,4,23,1,14,50,61,24,152,140,52,194,170,26,24,33,5,49,55,6,13,68,35,0,39,86,5,24,45,51,219,100,7,84,152,22,10,20,0,0,0,1,4,22,23,51,61,0,91,100,31,3,127,113,8,22,0,75,108,83,31,143,142,3,136,57,74,29,95,32,44,190,46,0,15,137,20,0,6,88,25,0,97,65,65,31,184,141,117,191,94,6,73,58,36,73,1,20,4,57,68,25,106,41,0,99,120,10,0,168,73,0,31,59,23,0,41,125,44,74,148,209

Secondary structure (DSSP, 8-state):
---EEEEEE-STTSSHHHHHHHHHHHHS----HHHHHTTHHHHHHHHHHHHHHHHHHHHHTTPPPSSGGGHHHHHHHHTS-SSSHHHHTT---HHHHHHHHHHHHHHHH-HHHHHHHHTGGGS---TTHHHHHTTHHHHTSTT----HHHHHH-----SSEEEEEEEETTEEEEEEEE---TTS-TT--EEEEEEETT-TT-EETTEEEEEHHHHHHHHHHHHHT-GGGTTSEEEEEEE-HHHHHHHTTT--GGGT-TT--S-TT-HHHHHHHHHHHHHTT-SS----EEEE--TT-HHHHHHHHHHHHHHHHHHHH-

InterPro domains:
  IPR000469 G-protein alpha subunit, group 12/13 [PR00440] (74-83)
  IPR000469 G-protein alpha subunit, group 12/13 [PR00440] (84-96)
  IPR000469 G-protein alpha subunit, group 12/13 [PR00440] (97-106)
  IPR000469 G-protein alpha subunit, group 12/13 [PR00440] (305-317)
  IPR000469 G-protein alpha subunit, group 12/13 [PR00440] (328-338)
  IPR000469 G-protein alpha subunit, group 12/13 [PR00440] (340-350)
  IPR000469 G-protein alpha subunit, group 12/13 [PR00440] (367-377)
  IPR001019 Guanine nucleotide binding protein, alpha subunit [PF00503] (28-366)
  IPR001019 Guanine nucleotide binding protein, alpha subunit [PR00318] (50-65)
  IPR001019 Guanine nucleotide binding protein, alpha subunit [PR00318] (189-211)
  IPR001019 Guanine nucleotide binding protein, alpha subunit [PR00318] (218-235)
  IPR001019 Guanine nucleotide binding protein, alpha subunit [PR00318] (240-268)
  IPR001019 Guanine nucleotide binding protein, alpha subunit [PR00318] (286-295)
  IPR001019 Guanine nucleotide binding protein, alpha subunit [PS51882] (47-377)
  IPR001019 Guanine nucleotide binding protein, alpha subunit [PTHR10218] (19-373)
  IPR001019 Guanine nucleotide binding protein, alpha subunit [SM00275] (28-376)
  IPR001019 Guanine nucleotide binding protein, alpha subunit [cd00066] (49-371)
  IPR011025 G protein alpha subunit, helical insertion [G3DSA:1.10.400.10] (77-202)
  IPR011025 G protein alpha subunit, helical insertion [SSF47895] (76-200)
  IPR027417 P-loop containing nucleoside triphosphate hydrolase [G3DSA:3.40.50.300] (50-365)

Foldseek 3Di:
DLEAEEEEAEAWPLQLVLLVLLCCVPFNPHQDQVRLVVLLFLLLLLQLVQVLQLLVQLVVVVQDKQDPVLVVLSVVSVPPPCPDPQNVQNGDDLVRSLVNLVSSLVLVVIPSSVVSVVVCVVDDGQPLHVVVSVVSVQSNDSSRGDDSLSSSSRDDADPAKDWDWGDDPPRIYIYIYGHSDVPSLPPHLEYEYGAQLQQLVAADPVGRPHRRLNVRLVVLLVVQADPSCVLYHYEYENENLVNNLVNQCPDFSCVRPVPQDDRSSDSVSSVVVSVVSNVVSYDDDDDHHYYHYHSSDSVRSSVVVVVVVVVSCVSVVD

CATH classification: 3.40.50.300 (+1 more: 1.10.400.10)